Protein AF-A0A9D6RSP5-F1 (afdb_monomer)

Nearest PDB structures (foldseek):
  2fjt-assembly1_B  TM=1.942E-01  e=9.266E-02  Yersinia pestis KIM10+
  3n10-assembly1_A  TM=2.002E-01  e=1.486E-01  Yersinia pestis
  7ns9-assembly1_A  TM=2.253E-01  e=2.847E-01  Sulfolobus acidocaldarius DSM 639
  2aca-assembly1_B  TM=2.309E-01  e=7.772E-01  Vibrio parahaemolyticus
  7ns8-assembly1_A-2  TM=2.015E-01  e=1.579E+00  Sulfolobus acidocaldarius DSM 639

Structure (mmCIF, N/CA/C/O backbone):
data_AF-A0A9D6RSP5-F1
#
_entry.id   AF-A0A9D6RSP5-F1
#
loop_
_atom_site.group_PDB
_atom_site.id
_atom_site.type_symbol
_atom_site.label_atom_id
_atom_site.label_alt_id
_atom_site.label_comp_id
_atom_site.label_asym_id
_atom_site.label_entity_id
_atom_site.label_seq_id
_atom_site.pdbx_PDB_ins_code
_atom_site.Cartn_x
_atom_site.Cartn_y
_atom_site.Cartn_z
_atom_site.occupancy
_atom_site.B_iso_or_equiv
_atom_site.auth_seq_id
_atom_site.auth_comp_id
_atom_site.auth_asym_id
_atom_site.auth_atom_id
_atom_site.pdbx_PDB_model_num
ATOM 1 N N . MET A 1 1 ? 14.700 -8.600 2.604 1.00 77.12 1 MET A N 1
ATOM 2 C CA . MET A 1 1 ? 13.447 -8.928 3.312 1.00 77.12 1 MET A CA 1
ATOM 3 C C . MET A 1 1 ? 12.820 -10.175 2.712 1.00 77.12 1 MET A C 1
ATOM 5 O O . MET A 1 1 ? 12.351 -10.116 1.592 1.00 77.12 1 MET A O 1
ATOM 9 N N . ALA A 1 2 ? 12.707 -11.267 3.467 1.00 84.62 2 ALA A N 1
ATOM 10 C CA . ALA A 1 2 ? 11.996 -12.447 2.970 1.00 84.62 2 ALA A CA 1
ATOM 11 C C . ALA A 1 2 ? 10.488 -12.175 2.805 1.00 84.62 2 ALA A C 1
ATOM 13 O O . ALA A 1 2 ? 9.872 -11.590 3.702 1.00 84.62 2 ALA A O 1
ATOM 14 N N . TRP A 1 3 ? 9.875 -12.667 1.723 1.00 91.00 3 TRP A N 1
ATOM 15 C CA . TRP A 1 3 ? 8.434 -12.518 1.459 1.00 91.00 3 TRP A CA 1
ATOM 16 C C . TRP A 1 3 ? 7.545 -13.032 2.602 1.00 91.00 3 TRP A C 1
ATOM 18 O O . TRP A 1 3 ? 6.472 -12.488 2.846 1.00 91.00 3 TRP A O 1
ATOM 28 N N . ASP A 1 4 ? 8.011 -14.037 3.349 1.00 90.12 4 ASP A N 1
ATOM 29 C CA . ASP A 1 4 ? 7.308 -14.605 4.510 1.00 90.12 4 ASP A CA 1
ATOM 30 C C . ASP A 1 4 ? 7.185 -13.645 5.701 1.00 90.12 4 ASP A C 1
ATOM 32 O O . ASP A 1 4 ? 6.352 -13.859 6.579 1.00 90.12 4 ASP A O 1
ATOM 36 N N . SER A 1 5 ? 7.991 -12.582 5.743 1.00 90.19 5 SER A N 1
ATOM 37 C CA . SER A 1 5 ? 7.908 -11.558 6.792 1.00 90.19 5 SER A CA 1
ATOM 38 C C . SER A 1 5 ? 6.833 -10.495 6.538 1.00 90.19 5 SER A C 1
ATOM 40 O O . SER A 1 5 ? 6.604 -9.647 7.398 1.00 90.19 5 SER A O 1
ATOM 42 N N . ILE A 1 6 ? 6.168 -10.529 5.378 1.00 94.62 6 ILE A N 1
ATOM 43 C CA . ILE A 1 6 ? 5.123 -9.570 5.014 1.00 94.62 6 ILE A CA 1
ATOM 44 C C . ILE A 1 6 ? 3.790 -10.031 5.603 1.00 94.62 6 ILE A C 1
ATOM 46 O O . ILE A 1 6 ? 3.288 -11.111 5.286 1.00 94.62 6 ILE A O 1
ATOM 50 N N . TYR A 1 7 ? 3.179 -9.184 6.427 1.00 95.56 7 TYR A N 1
ATOM 51 C CA . TYR A 1 7 ? 1.847 -9.431 6.963 1.00 95.56 7 TYR A CA 1
ATOM 52 C C . TYR A 1 7 ? 0.773 -9.227 5.881 1.00 95.56 7 TYR A C 1
ATOM 54 O O . TYR A 1 7 ? 0.591 -8.125 5.368 1.00 95.56 7 TYR A O 1
ATOM 62 N N . VAL A 1 8 ? 0.022 -10.273 5.542 1.00 96.25 8 VAL A N 1
ATOM 63 C CA . VAL A 1 8 ? -1.073 -10.185 4.563 1.00 96.25 8 VAL A CA 1
ATOM 64 C C . VAL A 1 8 ? -2.380 -9.852 5.283 1.00 96.25 8 VAL A C 1
ATOM 66 O O . VAL A 1 8 ? -2.868 -10.629 6.108 1.00 96.25 8 VAL A O 1
ATOM 69 N N . VAL A 1 9 ? -2.946 -8.682 4.977 1.00 95.69 9 VAL A N 1
ATOM 70 C CA . VAL A 1 9 ? -4.116 -8.138 5.685 1.00 95.69 9 VAL A CA 1
ATOM 71 C C . VAL A 1 9 ? -5.385 -8.940 5.401 1.00 95.69 9 VAL A C 1
ATOM 73 O O . VAL A 1 9 ? -6.171 -9.186 6.318 1.00 95.69 9 VAL A O 1
ATOM 76 N N . ASN A 1 10 ? -5.570 -9.374 4.155 1.00 92.62 10 ASN A N 1
ATOM 77 C CA . ASN A 1 10 ? -6.738 -10.126 3.711 1.00 92.62 10 ASN A CA 1
ATOM 78 C C . ASN A 1 10 ? -6.353 -11.172 2.652 1.00 92.62 10 ASN A C 1
ATOM 80 O O . ASN A 1 10 ? -5.410 -10.957 1.894 1.00 92.62 10 ASN A O 1
ATOM 84 N N . ASP A 1 11 ? -7.093 -12.280 2.584 1.00 91.25 11 ASP A N 1
ATOM 85 C CA . ASP A 1 11 ? -6.713 -13.435 1.746 1.00 91.25 11 ASP A CA 1
ATOM 86 C C . ASP A 1 11 ? -7.269 -13.376 0.318 1.00 91.25 11 ASP A C 1
ATOM 88 O O . ASP A 1 11 ? -6.945 -14.212 -0.526 1.00 91.25 11 ASP A O 1
ATOM 92 N N . ARG A 1 12 ? -8.136 -12.404 0.033 1.00 94.38 12 ARG A N 1
ATOM 93 C CA . ARG A 1 12 ? -8.693 -12.199 -1.305 1.00 94.38 12 ARG A CA 1
ATOM 94 C C . ARG A 1 12 ? -7.656 -11.488 -2.160 1.00 94.38 12 ARG A C 1
ATOM 96 O O . ARG A 1 12 ? -7.468 -10.291 -1.996 1.00 94.38 12 ARG A O 1
ATOM 103 N N . LEU A 1 13 ? -6.995 -12.219 -3.051 1.00 96.00 13 LEU A N 1
ATOM 104 C CA . LEU A 1 13 ? -5.905 -11.709 -3.882 1.00 96.00 13 LEU A CA 1
ATOM 105 C C . LEU A 1 13 ? -6.246 -11.863 -5.369 1.00 96.00 13 LEU A C 1
ATOM 107 O O . LEU A 1 13 ? -6.726 -12.915 -5.792 1.00 96.00 13 LEU A O 1
ATOM 111 N N . ALA A 1 14 ? -5.968 -10.828 -6.164 1.00 96.31 14 ALA A N 1
ATOM 112 C CA . ALA A 1 14 ? -6.008 -10.890 -7.625 1.00 96.31 14 ALA A CA 1
ATOM 113 C C . ALA A 1 14 ? -4.581 -11.093 -8.146 1.00 96.31 14 ALA A C 1
ATOM 115 O O . ALA A 1 14 ? -3.839 -10.131 -8.339 1.00 96.31 14 ALA A O 1
ATOM 116 N N . THR A 1 15 ? -4.175 -12.352 -8.289 1.00 97.12 15 THR A N 1
ATOM 117 C CA . THR A 1 15 ? -2.795 -12.739 -8.611 1.00 97.12 15 THR A CA 1
ATOM 118 C C . THR A 1 15 ? -2.584 -12.934 -10.108 1.00 97.12 15 THR A C 1
ATOM 120 O O . THR A 1 15 ? -3.541 -13.052 -10.873 1.00 97.12 15 THR A O 1
ATOM 123 N N . ALA A 1 16 ? -1.317 -12.969 -10.521 1.00 97.38 16 ALA A N 1
ATOM 124 C CA . ALA A 1 16 ? -0.921 -13.274 -11.890 1.00 97.38 16 ALA A CA 1
ATOM 125 C C . ALA A 1 16 ? -0.199 -14.625 -11.985 1.00 97.38 16 ALA A C 1
ATOM 127 O O . ALA A 1 16 ? 0.497 -15.071 -11.066 1.00 97.38 16 ALA A O 1
ATOM 128 N N . SER A 1 17 ? -0.359 -15.269 -13.132 1.00 96.62 17 SER A N 1
ATOM 129 C CA . SER A 1 17 ? 0.355 -16.480 -13.524 1.00 96.62 17 SER A CA 1
ATOM 130 C C . SER A 1 17 ? 1.755 -16.172 -14.064 1.00 96.62 17 SER A C 1
ATOM 132 O O . SER A 1 17 ? 2.059 -15.063 -14.510 1.00 96.62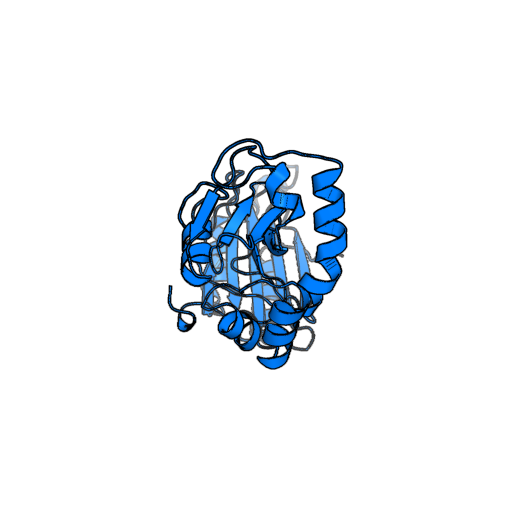 17 SER A O 1
ATOM 134 N N . THR A 1 18 ? 2.620 -17.186 -14.073 1.00 95.25 18 THR A N 1
ATOM 135 C CA . THR A 1 18 ? 3.943 -17.112 -14.710 1.00 95.25 18 THR A CA 1
ATOM 136 C C . THR A 1 18 ? 3.852 -16.833 -16.211 1.00 95.25 18 THR A C 1
ATOM 138 O O . THR A 1 18 ? 4.717 -16.168 -16.780 1.00 95.25 18 THR A O 1
ATOM 141 N N . GLU A 1 19 ? 2.790 -17.311 -16.854 1.00 96.94 19 GLU A N 1
ATOM 142 C CA . GLU A 1 19 ? 2.503 -17.125 -18.271 1.00 96.94 19 GLU A CA 1
ATOM 143 C C . GLU A 1 19 ? 2.185 -15.661 -18.586 1.00 96.94 19 GLU A C 1
ATOM 145 O O . GLU A 1 19 ? 2.709 -15.132 -19.563 1.00 96.94 19 GLU A O 1
ATOM 150 N N . GLU A 1 20 ? 1.404 -14.984 -17.740 1.00 98.00 20 GLU A N 1
ATOM 151 C CA . GLU A 1 20 ? 1.118 -13.550 -17.886 1.00 98.00 20 GLU A CA 1
ATOM 152 C C . GLU A 1 20 ? 2.378 -12.694 -17.713 1.00 98.00 20 GLU A C 1
ATOM 154 O O . GLU A 1 20 ? 2.583 -11.728 -18.450 1.00 98.00 20 GLU A O 1
ATOM 159 N N . VAL A 1 21 ? 3.255 -13.057 -16.770 1.00 97.81 21 VAL A N 1
ATOM 160 C CA . VAL A 1 21 ? 4.551 -12.381 -16.594 1.00 97.81 21 VAL A CA 1
ATOM 161 C C . VAL A 1 21 ? 5.429 -12.572 -17.832 1.00 97.81 21 VAL A C 1
ATOM 163 O O . VAL A 1 21 ? 6.044 -11.616 -18.305 1.00 97.81 21 VAL A O 1
ATOM 166 N N . LYS A 1 22 ? 5.460 -13.782 -18.397 1.00 97.31 22 LYS A N 1
ATOM 167 C CA . LYS A 1 22 ? 6.200 -14.056 -19.631 1.00 97.31 22 LYS A CA 1
ATOM 168 C C . LYS A 1 22 ? 5.627 -13.285 -20.824 1.00 97.31 22 LYS A C 1
ATOM 170 O O . LYS A 1 22 ? 6.393 -12.716 -21.595 1.00 97.31 22 LYS A O 1
ATOM 175 N N . GLU A 1 23 ? 4.302 -13.223 -20.960 1.00 97.81 23 GLU A N 1
ATOM 176 C CA . GLU A 1 23 ? 3.650 -12.437 -22.013 1.00 97.81 23 GLU A CA 1
ATOM 177 C C . GLU A 1 23 ? 4.044 -10.956 -21.923 1.00 97.81 23 GLU A C 1
ATOM 179 O O . GLU A 1 23 ? 4.344 -10.334 -22.943 1.00 97.81 23 GLU A O 1
ATOM 184 N N . LEU A 1 24 ? 4.087 -10.393 -20.711 1.00 97.50 24 LEU A N 1
ATOM 185 C CA . LEU A 1 24 ? 4.560 -9.030 -20.478 1.00 97.50 24 LEU A CA 1
ATOM 186 C C . LEU A 1 24 ? 5.997 -8.826 -20.983 1.00 97.50 24 LEU A C 1
ATOM 188 O O . LEU A 1 24 ? 6.245 -7.871 -21.726 1.00 97.50 24 LEU A O 1
ATOM 192 N N . GLU A 1 25 ? 6.928 -9.703 -20.590 1.00 96.50 25 GLU A N 1
ATOM 193 C CA . GLU A 1 25 ? 8.330 -9.634 -21.029 1.00 96.50 25 GLU A CA 1
ATOM 194 C C . GLU A 1 25 ? 8.442 -9.705 -22.561 1.00 96.50 25 GLU A C 1
ATOM 196 O O . GLU A 1 25 ? 9.129 -8.883 -23.176 1.00 96.50 25 GLU A O 1
ATOM 201 N N . ASP A 1 26 ? 7.715 -10.641 -23.180 1.00 96.62 26 ASP A N 1
ATOM 202 C CA . ASP A 1 26 ? 7.720 -10.866 -24.626 1.00 96.62 26 ASP A CA 1
ATOM 203 C C . ASP A 1 26 ? 7.144 -9.662 -25.393 1.00 96.62 26 ASP A C 1
ATOM 205 O O . ASP A 1 26 ? 7.713 -9.239 -26.403 1.00 96.62 26 ASP A O 1
ATOM 209 N N . ARG A 1 27 ? 6.040 -9.073 -24.913 1.00 96.75 27 ARG A N 1
ATOM 210 C CA . ARG A 1 27 ? 5.347 -7.957 -25.584 1.00 96.75 27 ARG A CA 1
ATOM 211 C C . ARG A 1 27 ? 6.067 -6.622 -25.458 1.00 96.75 27 ARG A C 1
ATOM 213 O O . ARG A 1 27 ? 5.977 -5.808 -26.377 1.00 96.75 27 ARG A O 1
ATOM 220 N N . LEU A 1 28 ? 6.720 -6.368 -24.326 1.00 94.75 28 LEU A N 1
ATOM 221 C CA . LEU A 1 28 ? 7.416 -5.101 -24.078 1.00 94.75 28 LEU A CA 1
ATOM 222 C C . LEU A 1 28 ? 8.927 -5.187 -24.316 1.00 94.75 28 LEU A C 1
ATOM 224 O O . LEU A 1 28 ? 9.609 -4.171 -24.195 1.00 94.75 28 LEU A O 1
ATOM 228 N N . HIS A 1 29 ? 9.442 -6.367 -24.679 1.00 92.88 29 HIS A N 1
ATOM 229 C CA . HIS A 1 29 ? 10.870 -6.625 -24.873 1.00 92.88 29 HIS A CA 1
ATOM 230 C C . HIS A 1 29 ? 11.710 -6.153 -23.675 1.00 92.88 29 HIS A C 1
ATOM 232 O O . HIS A 1 29 ? 12.745 -5.500 -23.825 1.00 92.88 29 HIS A O 1
ATOM 238 N N . VAL A 1 30 ? 11.236 -6.478 -22.472 1.00 93.25 30 VAL A N 1
ATOM 239 C CA . VAL A 1 30 ? 11.859 -6.111 -21.196 1.00 93.25 30 VAL A CA 1
ATOM 240 C C . VAL A 1 30 ? 12.056 -7.358 -20.344 1.00 93.25 30 VAL A C 1
ATOM 242 O O . VAL A 1 30 ? 11.374 -8.361 -20.529 1.00 93.25 30 VAL A O 1
ATOM 245 N N . ARG A 1 31 ? 12.998 -7.296 -19.403 1.00 95.06 31 ARG A N 1
ATOM 246 C CA . ARG A 1 31 ? 13.139 -8.301 -18.348 1.00 95.06 31 ARG A CA 1
ATOM 247 C C . ARG A 1 31 ? 12.602 -7.726 -17.051 1.00 95.06 31 ARG A C 1
ATOM 249 O O . ARG A 1 31 ? 13.066 -6.662 -16.634 1.00 95.06 31 ARG A O 1
ATOM 256 N N . VAL A 1 32 ? 11.643 -8.410 -16.438 1.00 96.19 32 VAL A N 1
ATOM 257 C CA . VAL A 1 32 ? 11.162 -8.031 -15.104 1.00 96.19 32 VAL A CA 1
ATOM 258 C C . VAL A 1 32 ? 12.233 -8.355 -14.053 1.00 96.19 32 VAL A C 1
ATOM 260 O O . VAL A 1 32 ? 13.042 -9.265 -14.266 1.00 96.19 32 VAL A O 1
ATOM 263 N N . PRO A 1 33 ? 12.277 -7.621 -12.928 1.00 97.31 33 PRO A N 1
ATOM 264 C CA . PRO A 1 33 ? 13.235 -7.884 -11.864 1.00 97.31 33 PRO A CA 1
ATOM 265 C C . PRO A 1 33 ? 13.014 -9.273 -11.264 1.00 97.31 33 PRO A C 1
ATOM 267 O O . PRO A 1 33 ? 11.882 -9.772 -11.199 1.00 97.31 33 PRO A O 1
ATOM 270 N N . ALA A 1 34 ? 14.090 -9.891 -10.772 1.00 96.88 34 ALA A N 1
ATOM 271 C CA . ALA A 1 34 ? 13.960 -11.108 -9.979 1.00 96.88 34 ALA A CA 1
ATOM 272 C C . ALA A 1 34 ? 13.013 -10.857 -8.787 1.00 96.88 34 ALA A C 1
ATOM 274 O O . ALA A 1 34 ? 12.924 -9.748 -8.260 1.00 96.88 34 ALA A O 1
ATOM 275 N N . GLY A 1 35 ? 12.233 -11.873 -8.415 1.00 96.25 35 GLY A N 1
ATOM 276 C CA . GLY A 1 35 ? 11.193 -11.749 -7.389 1.00 96.25 35 GLY A CA 1
ATOM 277 C C . GLY A 1 35 ? 9.862 -11.149 -7.867 1.00 96.25 35 GLY A C 1
ATOM 278 O O . GLY A 1 35 ? 8.854 -11.375 -7.205 1.00 96.25 35 GLY A O 1
ATOM 279 N N . TYR A 1 36 ? 9.781 -10.483 -9.031 1.00 97.88 36 TYR A N 1
ATOM 280 C CA . TYR A 1 36 ? 8.501 -9.946 -9.530 1.00 97.88 36 TYR A CA 1
ATOM 281 C C . TYR A 1 36 ? 7.453 -11.029 -9.780 1.00 97.88 36 TYR A C 1
ATOM 283 O O . TYR A 1 36 ? 6.315 -10.896 -9.340 1.00 97.88 36 TYR A O 1
ATOM 291 N N . SER A 1 37 ? 7.831 -12.123 -10.448 1.00 97.12 37 SER A N 1
ATOM 292 C CA . SER A 1 37 ? 6.889 -13.215 -10.712 1.00 97.12 37 SER A CA 1
ATOM 293 C C . SER A 1 37 ? 6.386 -13.863 -9.422 1.00 97.12 37 SER A C 1
ATOM 295 O O . SER A 1 37 ? 5.222 -14.246 -9.352 1.00 97.12 37 SER A O 1
ATOM 297 N N . GLU A 1 38 ? 7.246 -13.982 -8.408 1.00 96.75 38 GLU A N 1
ATOM 298 C CA . GLU A 1 38 ? 6.855 -14.504 -7.099 1.00 96.75 38 GLU A CA 1
ATOM 299 C C . GLU A 1 38 ? 5.908 -13.533 -6.393 1.00 96.75 38 GLU A C 1
ATOM 301 O O . GLU A 1 38 ? 4.859 -13.953 -5.913 1.00 96.75 38 GLU A O 1
ATOM 306 N N . PHE A 1 39 ? 6.212 -12.232 -6.407 1.00 97.50 39 PHE A N 1
ATOM 307 C CA . PHE A 1 39 ? 5.343 -11.198 -5.849 1.00 97.50 39 PHE A CA 1
ATOM 308 C C . PHE A 1 39 ? 3.957 -11.199 -6.511 1.00 97.50 39 PHE A C 1
ATOM 310 O O . PHE A 1 39 ? 2.937 -11.235 -5.822 1.00 97.50 39 PHE A O 1
ATOM 317 N N . ALA A 1 40 ? 3.911 -11.197 -7.845 1.00 97.69 40 ALA A N 1
ATOM 318 C CA . ALA A 1 40 ? 2.668 -11.155 -8.610 1.00 97.69 40 ALA A CA 1
ATOM 319 C C . ALA A 1 40 ? 1.809 -12.412 -8.393 1.00 97.69 40 ALA A C 1
ATOM 321 O O . ALA A 1 40 ? 0.582 -12.326 -8.342 1.00 97.69 40 ALA A O 1
ATOM 322 N N . HIS A 1 41 ? 2.448 -13.569 -8.209 1.00 96.44 41 HIS A N 1
ATOM 323 C CA . HIS A 1 41 ? 1.762 -14.818 -7.897 1.00 96.44 41 HIS A CA 1
ATOM 324 C C . HIS A 1 41 ? 1.284 -14.892 -6.441 1.00 96.44 41 HIS A C 1
ATOM 326 O O . HIS A 1 41 ? 0.202 -15.407 -6.171 1.00 96.44 41 HIS A O 1
ATOM 332 N N . ARG A 1 42 ? 2.092 -14.396 -5.498 1.00 95.88 42 ARG A N 1
ATOM 333 C CA . ARG A 1 42 ? 1.863 -14.548 -4.056 1.00 95.88 42 ARG A CA 1
ATOM 334 C C . ARG A 1 42 ? 0.940 -13.488 -3.469 1.00 95.88 42 ARG A C 1
ATOM 336 O O . ARG A 1 42 ? 0.147 -13.816 -2.595 1.00 95.88 42 ARG A O 1
ATOM 343 N N . PHE A 1 43 ? 1.077 -12.237 -3.900 1.00 97.06 43 PHE A N 1
ATOM 344 C CA . PHE A 1 43 ? 0.352 -11.092 -3.342 1.00 97.06 43 PHE A CA 1
ATOM 345 C C . PHE A 1 43 ? -0.659 -10.524 -4.337 1.00 97.06 43 PHE A C 1
ATOM 347 O O . PHE A 1 43 ? -1.784 -10.210 -3.959 1.00 97.06 43 PHE A O 1
ATOM 354 N N . GLY A 1 44 ? -0.295 -10.457 -5.617 1.00 96.81 44 GLY A N 1
ATOM 355 C CA . GLY A 1 44 ? -1.184 -9.936 -6.649 1.00 96.81 44 GLY A CA 1
ATOM 356 C C . GLY A 1 44 ? -1.363 -8.417 -6.596 1.00 96.81 44 GLY A C 1
ATOM 357 O O . GLY A 1 44 ? -0.493 -7.683 -6.122 1.00 96.81 44 GLY A O 1
ATOM 358 N N . GLU A 1 45 ? -2.488 -7.936 -7.121 1.00 96.69 45 GLU A N 1
ATOM 359 C CA . GLU A 1 45 ? -2.849 -6.518 -7.109 1.00 96.69 45 GLU A CA 1
ATOM 360 C C . GLU A 1 45 ? -3.190 -6.034 -5.693 1.00 96.69 45 GLU A C 1
ATOM 362 O O . GLU A 1 45 ? -3.954 -6.670 -4.963 1.00 96.69 45 GLU A O 1
ATOM 367 N N . GLY A 1 46 ? -2.619 -4.893 -5.302 1.00 96.88 46 GLY A N 1
ATOM 368 C CA . GLY A 1 46 ? -2.839 -4.298 -3.991 1.00 96.88 46 GLY A CA 1
ATOM 369 C C . GLY A 1 46 ? -1.843 -3.197 -3.652 1.00 96.88 46 GLY A C 1
ATOM 370 O O . GLY A 1 46 ? -1.127 -2.683 -4.514 1.00 96.88 46 GLY A O 1
ATOM 371 N N . VAL A 1 47 ? -1.818 -2.837 -2.372 1.00 96.56 47 VAL A N 1
ATOM 372 C CA . VAL A 1 47 ? -0.921 -1.839 -1.797 1.00 96.56 47 VAL A CA 1
ATOM 373 C C . VAL A 1 47 ? 0.036 -2.525 -0.826 1.00 96.56 47 VAL A C 1
ATOM 375 O O . VAL A 1 47 ? -0.376 -3.187 0.129 1.00 96.56 47 VAL A O 1
ATOM 378 N N . PHE A 1 48 ? 1.327 -2.338 -1.064 1.00 96.81 48 PHE A N 1
ATOM 379 C CA . PHE A 1 48 ? 2.408 -2.738 -0.184 1.00 96.81 48 PHE A CA 1
ATOM 380 C C . PHE A 1 48 ? 2.739 -1.601 0.788 1.00 96.81 48 PHE A C 1
ATOM 382 O O . PHE A 1 48 ? 3.004 -0.467 0.382 1.00 96.81 48 PHE A O 1
ATOM 389 N N . CYS A 1 49 ? 2.712 -1.922 2.081 1.00 93.88 49 CYS A N 1
ATOM 390 C CA . CYS A 1 49 ? 3.015 -1.026 3.197 1.00 93.88 49 CYS A CA 1
ATOM 391 C C . CYS A 1 49 ? 2.243 0.304 3.182 1.00 93.88 49 CYS A C 1
ATOM 393 O O . CYS A 1 49 ? 2.778 1.329 3.587 1.00 93.88 49 CYS A O 1
ATOM 395 N N . GLY A 1 50 ? 1.014 0.309 2.654 1.00 92.06 50 GLY A N 1
ATOM 396 C CA . GLY A 1 50 ? 0.192 1.522 2.563 1.00 92.06 50 GLY A CA 1
ATOM 397 C C . GLY A 1 50 ? 0.747 2.605 1.633 1.00 92.06 50 GLY A C 1
ATOM 398 O O . GLY A 1 50 ? 0.193 3.697 1.601 1.00 92.06 50 GLY A O 1
ATOM 399 N N . PHE A 1 51 ? 1.814 2.318 0.882 1.00 94.06 51 PHE A N 1
ATOM 400 C CA . PHE A 1 51 ? 2.562 3.321 0.129 1.00 94.06 51 PHE A CA 1
ATOM 401 C C . PHE A 1 51 ? 2.726 2.957 -1.345 1.00 94.06 51 PHE A C 1
ATOM 403 O O . PHE A 1 51 ? 2.504 3.808 -2.199 1.00 94.06 51 PHE A O 1
ATOM 410 N N . LEU A 1 52 ? 3.070 1.706 -1.665 1.00 96.81 52 LEU A N 1
ATOM 411 C CA . LEU A 1 52 ? 3.426 1.291 -3.025 1.00 96.81 52 LEU A CA 1
ATOM 412 C C . LEU A 1 52 ? 2.370 0.405 -3.669 1.00 96.81 52 LEU A C 1
ATOM 414 O O . LEU A 1 52 ? 1.812 -0.478 -3.026 1.00 96.81 52 LEU A O 1
ATOM 418 N N . ARG A 1 53 ? 2.183 0.554 -4.976 1.00 97.94 53 ARG A N 1
ATOM 419 C CA . ARG A 1 53 ? 1.444 -0.375 -5.830 1.00 97.94 53 ARG A CA 1
ATOM 420 C C . ARG A 1 53 ? 2.392 -0.940 -6.871 1.00 97.94 53 ARG A C 1
ATOM 422 O O . ARG A 1 53 ? 2.848 -0.225 -7.758 1.00 97.94 53 ARG A O 1
ATOM 429 N N . ILE A 1 54 ? 2.655 -2.238 -6.790 1.00 98.06 54 ILE A N 1
ATOM 430 C CA . ILE A 1 54 ? 3.346 -2.965 -7.856 1.00 98.06 54 ILE A CA 1
ATOM 431 C C . ILE A 1 54 ? 2.286 -3.453 -8.835 1.00 98.06 54 ILE A C 1
ATOM 433 O O . ILE A 1 54 ? 1.337 -4.137 -8.450 1.00 98.06 54 ILE A O 1
ATOM 437 N N . TYR A 1 55 ? 2.404 -3.057 -10.097 1.00 98.38 55 TYR A N 1
ATOM 438 C CA . TYR A 1 55 ? 1.383 -3.347 -11.092 1.00 98.38 55 TYR A CA 1
ATOM 439 C C . TYR A 1 55 ? 1.461 -4.807 -11.537 1.00 98.38 55 TYR A C 1
ATOM 441 O O . TYR A 1 55 ? 2.541 -5.349 -11.781 1.00 98.38 55 TYR A O 1
ATOM 449 N N . MET A 1 56 ? 0.296 -5.438 -11.691 1.00 98.12 56 MET A N 1
ATOM 450 C CA . MET A 1 56 ? 0.186 -6.752 -12.326 1.00 98.12 56 MET A CA 1
ATOM 451 C C . MET A 1 56 ? 0.489 -6.662 -13.829 1.00 98.12 56 MET A C 1
ATOM 453 O O . MET A 1 56 ? 0.303 -5.589 -14.415 1.00 98.12 56 MET A O 1
ATOM 457 N N . PRO A 1 57 ? 0.893 -7.769 -14.488 1.00 98.50 57 PRO A N 1
ATOM 458 C CA . PRO A 1 57 ? 1.333 -7.747 -15.884 1.00 98.50 57 PRO A CA 1
ATOM 459 C C . PRO A 1 57 ? 0.346 -7.070 -16.836 1.00 98.50 57 PRO A C 1
ATOM 461 O O . PRO A 1 57 ? 0.729 -6.227 -17.647 1.00 98.50 57 PRO A O 1
ATOM 464 N N . ARG A 1 58 ? -0.948 -7.363 -16.672 1.00 97.44 58 ARG A N 1
ATOM 465 C CA . ARG A 1 58 ? -2.020 -6.736 -17.447 1.00 97.44 58 ARG A CA 1
ATOM 466 C C . ARG A 1 58 ? -2.047 -5.214 -17.291 1.00 97.44 58 ARG A C 1
ATOM 468 O O . ARG A 1 58 ? -2.106 -4.506 -18.290 1.00 97.44 58 ARG A O 1
ATOM 475 N N . LYS A 1 59 ? -1.952 -4.705 -16.059 1.00 97.69 59 LYS A N 1
ATOM 476 C CA . LYS A 1 59 ? -1.949 -3.260 -15.800 1.00 97.69 59 LYS A CA 1
ATOM 477 C C . LYS A 1 59 ? -0.708 -2.592 -16.391 1.00 97.69 59 LYS A C 1
ATOM 479 O O . LYS A 1 59 ? -0.828 -1.519 -16.966 1.00 97.69 59 LYS A O 1
ATOM 484 N N . ILE A 1 60 ? 0.461 -3.232 -16.322 1.00 98.19 60 ILE A N 1
ATOM 485 C CA . ILE A 1 60 ? 1.672 -2.707 -16.971 1.00 98.19 60 ILE A CA 1
ATOM 486 C C . ILE A 1 60 ? 1.446 -2.549 -18.480 1.00 98.19 60 ILE A C 1
ATOM 488 O O . ILE A 1 60 ? 1.737 -1.489 -19.033 1.00 98.19 60 ILE A O 1
ATOM 492 N N . LEU A 1 61 ? 0.891 -3.569 -19.140 1.00 97.75 61 LEU A N 1
ATOM 493 C CA . LEU A 1 61 ? 0.590 -3.530 -20.574 1.00 97.75 61 LEU A CA 1
ATOM 494 C C . LEU A 1 61 ? -0.410 -2.420 -20.931 1.00 97.75 61 LEU A C 1
ATOM 496 O O . LEU A 1 61 ? -0.203 -1.720 -21.925 1.00 97.75 61 LEU A O 1
ATOM 500 N N . ASP A 1 62 ? -1.452 -2.247 -20.116 1.00 97.31 62 ASP A N 1
ATOM 501 C CA . ASP A 1 62 ? -2.498 -1.241 -20.325 1.00 97.31 62 ASP A CA 1
ATOM 502 C C . ASP A 1 62 ? -1.967 0.196 -20.118 1.00 97.31 62 ASP A C 1
ATOM 504 O O . ASP A 1 62 ? -2.262 1.097 -20.908 1.00 97.31 62 ASP A O 1
ATOM 508 N N . GLU A 1 63 ? -1.127 0.418 -19.102 1.00 95.38 63 GLU A N 1
ATOM 509 C CA . GLU A 1 63 ? -0.605 1.745 -18.732 1.00 95.38 63 GLU A CA 1
ATOM 510 C C . GLU A 1 63 ? 0.606 2.175 -19.579 1.00 95.38 63 GLU A C 1
ATOM 512 O O . GLU A 1 63 ? 0.847 3.373 -19.767 1.00 95.38 63 GLU A O 1
ATOM 517 N N . HIS A 1 64 ? 1.370 1.225 -20.134 1.00 94.44 64 HIS A N 1
ATOM 518 C CA . HIS A 1 64 ? 2.659 1.490 -20.786 1.00 94.44 64 HIS A CA 1
ATOM 519 C C . HIS A 1 64 ? 2.580 2.554 -21.895 1.00 94.44 64 HIS A C 1
ATOM 521 O O . HIS A 1 64 ? 3.421 3.456 -21.975 1.00 94.44 64 HIS A O 1
ATOM 527 N N . GLY A 1 65 ? 1.551 2.486 -22.745 1.00 93.31 65 GLY A N 1
ATOM 528 C CA . GLY A 1 65 ? 1.360 3.454 -23.828 1.00 93.31 65 GLY A CA 1
ATOM 529 C C . GLY A 1 65 ? 1.037 4.867 -23.326 1.00 93.31 65 GLY A C 1
ATOM 530 O O . GLY A 1 65 ? 1.485 5.850 -23.920 1.00 93.31 65 GLY A O 1
ATOM 531 N N . GLY A 1 66 ? 0.276 4.976 -22.233 1.00 93.62 66 GLY A N 1
ATOM 532 C CA . GLY A 1 66 ? -0.039 6.246 -21.577 1.00 93.62 66 GLY A CA 1
ATOM 533 C C . GLY A 1 66 ? 1.182 6.854 -20.896 1.00 93.62 66 GLY A C 1
ATOM 534 O O . GLY A 1 66 ? 1.502 8.016 -21.144 1.00 93.62 66 GLY A O 1
ATOM 535 N N . PHE A 1 67 ? 1.910 6.037 -20.133 1.00 94.50 67 PHE A N 1
ATOM 536 C CA . PHE A 1 67 ? 3.156 6.408 -19.464 1.00 94.50 67 PHE A CA 1
ATOM 537 C C . PHE A 1 67 ? 4.177 7.011 -20.442 1.00 94.50 67 PHE A C 1
ATOM 539 O O . PHE A 1 67 ? 4.646 8.130 -20.241 1.00 94.50 67 PHE A O 1
ATOM 546 N N . ARG A 1 68 ? 4.461 6.323 -21.557 1.00 91.50 68 ARG A N 1
ATOM 547 C CA . ARG A 1 68 ? 5.442 6.799 -22.551 1.00 91.50 68 ARG A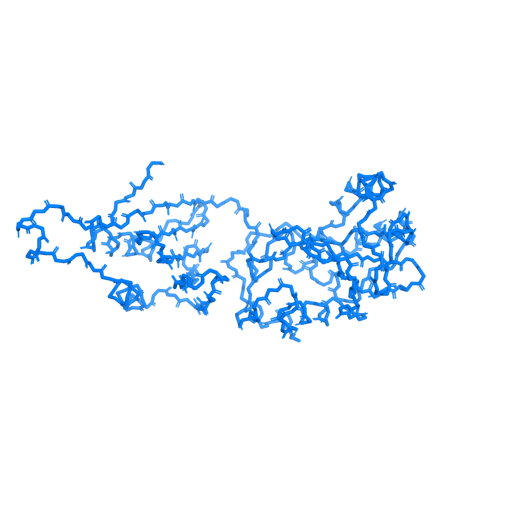 CA 1
ATOM 548 C C . ARG A 1 68 ? 5.038 8.103 -23.228 1.00 91.50 68 ARG A C 1
ATOM 550 O O . ARG A 1 68 ? 5.907 8.870 -23.633 1.00 91.50 68 ARG A O 1
ATOM 557 N N . ARG A 1 69 ? 3.736 8.323 -23.425 1.00 91.94 69 ARG A N 1
ATOM 558 C CA . ARG A 1 69 ? 3.230 9.566 -24.016 1.00 91.94 69 ARG A CA 1
ATOM 559 C C . ARG A 1 69 ? 3.375 10.721 -23.031 1.00 91.94 69 ARG A C 1
ATOM 561 O O . ARG A 1 69 ? 3.946 11.733 -23.414 1.00 91.94 69 ARG A O 1
ATOM 568 N N . LYS A 1 70 ? 2.945 10.526 -21.777 1.00 90.75 70 LYS A N 1
ATOM 569 C CA . LYS A 1 70 ? 3.035 11.535 -20.712 1.00 90.75 70 LYS A CA 1
ATOM 570 C C . LYS A 1 70 ? 4.448 12.110 -20.614 1.00 90.75 70 LYS A C 1
ATOM 572 O O . LYS A 1 70 ? 4.629 13.307 -20.772 1.00 90.75 70 LYS A O 1
ATOM 577 N N . TRP A 1 71 ? 5.450 11.251 -20.450 1.00 90.06 71 TRP A N 1
ATOM 578 C CA . TRP A 1 71 ? 6.821 11.709 -20.199 1.00 90.06 71 TRP A CA 1
ATOM 579 C C . TRP A 1 71 ? 7.587 12.157 -21.441 1.00 90.06 71 TRP A C 1
ATOM 581 O O . TRP A 1 71 ? 8.658 12.740 -21.328 1.00 90.06 71 TRP A O 1
ATOM 591 N N . ARG A 1 72 ? 7.027 11.936 -22.635 1.00 88.44 72 ARG A N 1
ATOM 592 C CA . ARG A 1 72 ? 7.503 12.605 -23.849 1.00 88.44 72 ARG A CA 1
ATOM 593 C C . ARG A 1 72 ? 7.007 14.049 -23.930 1.00 88.44 72 ARG A C 1
ATOM 595 O O . ARG A 1 72 ? 7.691 14.884 -24.511 1.00 88.44 72 ARG A O 1
ATOM 602 N N . GLU A 1 73 ? 5.800 14.310 -23.438 1.00 90.69 73 GLU A N 1
ATOM 603 C CA . GLU A 1 73 ? 5.137 15.615 -23.530 1.00 90.69 73 GLU A CA 1
ATOM 604 C C . GLU A 1 73 ? 5.513 16.544 -22.369 1.00 90.69 73 GLU A C 1
ATOM 606 O O . GLU A 1 73 ? 5.568 17.755 -22.568 1.00 90.69 73 GLU A O 1
ATOM 611 N N . ASP A 1 74 ? 5.806 15.981 -21.197 1.00 89.56 74 ASP A N 1
ATOM 612 C CA . ASP A 1 74 ? 6.090 16.719 -19.963 1.00 89.56 74 ASP A CA 1
ATOM 613 C C . ASP A 1 74 ? 7.354 16.170 -19.271 1.00 89.56 74 ASP A C 1
ATOM 615 O O . ASP A 1 74 ? 7.255 15.405 -18.313 1.00 89.56 74 ASP A O 1
ATOM 619 N N . PRO A 1 75 ? 8.557 16.440 -19.807 1.00 89.31 75 PRO A N 1
ATOM 620 C CA . PRO A 1 75 ? 9.803 15.943 -19.229 1.00 89.31 75 PRO A CA 1
ATOM 621 C C . PRO A 1 75 ? 10.069 16.593 -17.863 1.00 89.31 75 PRO A C 1
ATOM 623 O O . PRO A 1 75 ? 10.092 17.816 -17.758 1.00 89.31 75 PRO A O 1
ATOM 626 N N . PHE A 1 76 ? 10.308 15.773 -16.834 1.00 93.12 76 PHE A N 1
ATOM 627 C CA . PHE A 1 76 ? 10.521 16.240 -15.457 1.00 93.12 76 PHE A CA 1
ATOM 628 C C . PHE A 1 76 ? 11.907 15.872 -14.902 1.00 93.12 76 PHE A C 1
ATOM 630 O O . PHE A 1 76 ? 12.667 16.756 -14.527 1.00 93.12 76 PHE A O 1
ATOM 637 N N . TRP A 1 77 ? 12.279 14.586 -14.897 1.00 94.19 77 TRP A N 1
ATOM 638 C CA . TRP A 1 77 ? 13.566 14.137 -14.344 1.00 94.19 77 TRP A CA 1
ATOM 639 C C . TRP A 1 77 ? 14.746 14.437 -15.272 1.00 94.19 77 TRP A C 1
ATOM 641 O O . TRP A 1 77 ? 14.745 14.025 -16.431 1.00 94.19 77 TRP A O 1
ATOM 651 N N . ASN A 1 78 ? 15.774 15.109 -14.760 1.00 94.94 78 ASN A N 1
ATOM 652 C CA . ASN A 1 78 ? 16.976 15.505 -15.509 1.00 94.94 78 ASN A CA 1
ATOM 653 C C . ASN A 1 78 ? 18.290 15.121 -14.800 1.00 94.94 78 ASN A C 1
ATOM 655 O O . ASN A 1 78 ? 19.373 15.354 -15.341 1.00 94.94 78 ASN A O 1
ATOM 659 N N . GLU A 1 79 ? 18.197 14.496 -13.626 1.00 95.50 79 GLU A N 1
ATOM 660 C CA . GLU A 1 79 ? 19.326 14.059 -12.815 1.00 95.50 79 GLU A CA 1
ATOM 661 C C . GLU A 1 79 ? 19.201 12.575 -12.444 1.00 95.50 79 GLU A C 1
ATOM 663 O O . GLU A 1 79 ? 18.110 12.008 -12.379 1.00 95.50 79 GLU A O 1
ATOM 668 N N . GLY A 1 80 ? 20.338 11.940 -12.151 1.00 95.50 80 GLY A N 1
ATOM 669 C CA . GLY A 1 80 ? 20.391 10.542 -11.724 1.00 95.50 80 GLY A CA 1
ATOM 670 C C . GLY A 1 80 ? 20.610 9.539 -12.868 1.00 95.50 80 GLY A C 1
ATOM 671 O O . GLY A 1 80 ? 21.047 9.911 -13.959 1.00 95.50 80 GLY A O 1
ATOM 672 N N . PRO A 1 81 ? 20.393 8.236 -12.610 1.00 95.19 81 PRO A N 1
ATOM 673 C CA . PRO A 1 81 ? 20.676 7.160 -13.557 1.00 95.19 81 PRO A CA 1
ATOM 674 C C . PRO A 1 81 ? 19.673 7.048 -14.713 1.00 95.19 81 PRO A C 1
ATOM 676 O O . PRO A 1 81 ? 19.998 6.391 -15.702 1.00 95.19 81 PRO A O 1
ATOM 679 N N . LEU A 1 82 ? 18.480 7.641 -14.593 1.00 94.00 82 LEU A N 1
ATOM 680 C CA . LEU A 1 82 ? 17.515 7.802 -15.683 1.00 94.00 82 LEU A CA 1
ATOM 681 C C . LEU A 1 82 ? 17.058 9.258 -15.781 1.00 94.00 82 LEU A C 1
ATOM 683 O O . LEU A 1 82 ? 16.603 9.841 -14.797 1.00 94.00 82 LEU A O 1
ATOM 687 N N . ILE A 1 83 ? 17.110 9.807 -16.988 1.00 94.12 83 ILE A N 1
ATOM 688 C CA . ILE A 1 83 ? 16.577 11.138 -17.297 1.00 94.12 83 ILE A CA 1
ATOM 689 C C . ILE A 1 83 ? 15.356 11.028 -18.217 1.00 94.12 83 ILE A C 1
ATOM 691 O O . ILE A 1 83 ? 15.017 9.946 -18.708 1.00 94.12 83 ILE A O 1
ATOM 695 N N . ALA A 1 84 ? 14.662 12.140 -18.450 1.00 90.19 84 ALA A N 1
ATOM 696 C CA . ALA A 1 84 ? 13.417 12.189 -19.212 1.00 90.19 84 ALA A CA 1
ATOM 697 C C . ALA A 1 84 ? 13.534 11.538 -20.603 1.00 90.19 84 ALA A C 1
ATOM 699 O O . ALA A 1 84 ? 12.620 10.835 -21.046 1.00 90.19 84 ALA A O 1
ATOM 700 N N . GLU A 1 85 ? 14.673 11.702 -21.274 1.00 90.31 85 GLU A N 1
ATOM 701 C CA . GLU A 1 85 ? 14.960 11.095 -22.574 1.00 90.31 85 GLU A CA 1
ATOM 702 C C . GLU A 1 85 ? 14.961 9.557 -22.528 1.00 90.31 85 GLU A C 1
ATOM 704 O O . GLU A 1 85 ? 14.540 8.911 -23.497 1.00 90.31 85 GLU A O 1
ATOM 709 N N . ASP A 1 86 ? 15.369 8.962 -21.404 1.00 92.81 86 ASP A N 1
ATOM 710 C CA . ASP A 1 86 ? 15.367 7.511 -21.203 1.00 92.81 86 ASP A CA 1
ATOM 711 C C . ASP A 1 86 ? 13.944 6.967 -20.991 1.00 92.81 86 ASP A C 1
ATOM 713 O O . ASP A 1 86 ? 13.636 5.829 -21.367 1.00 92.81 86 ASP A O 1
ATOM 717 N N . LEU A 1 87 ? 13.021 7.784 -20.467 1.00 91.50 87 LEU A N 1
ATOM 718 C CA . LEU A 1 87 ? 11.650 7.358 -20.143 1.00 91.50 87 LEU A CA 1
ATOM 719 C C . LEU A 1 87 ? 10.841 6.950 -21.375 1.00 91.50 87 LEU A C 1
ATOM 721 O O . LEU A 1 87 ? 9.942 6.110 -21.293 1.00 91.50 87 LEU A O 1
ATOM 725 N N . ALA A 1 88 ? 11.216 7.444 -22.557 1.00 86.75 88 ALA A N 1
ATOM 726 C CA . ALA A 1 88 ? 10.645 6.995 -23.822 1.00 86.75 88 ALA A CA 1
ATOM 727 C C . ALA A 1 88 ? 10.896 5.500 -24.109 1.00 86.75 88 ALA A C 1
ATOM 729 O O . ALA A 1 88 ? 10.232 4.944 -24.994 1.00 86.75 88 ALA A O 1
ATOM 730 N N . ARG A 1 89 ? 11.842 4.865 -23.408 1.00 89.00 89 ARG A N 1
ATOM 731 C CA . ARG A 1 89 ? 12.208 3.441 -23.494 1.00 89.00 89 ARG A CA 1
ATOM 732 C C . ARG A 1 89 ? 12.015 2.692 -22.172 1.00 89.00 89 ARG A C 1
ATOM 734 O O . ARG A 1 89 ? 12.315 1.498 -22.113 1.00 89.00 89 ARG A O 1
ATOM 741 N N . ALA A 1 90 ? 11.511 3.370 -21.145 1.00 94.81 90 ALA A N 1
ATOM 742 C CA . ALA A 1 90 ? 11.202 2.763 -19.865 1.00 94.81 90 ALA A CA 1
ATOM 743 C C . ALA A 1 90 ? 9.819 2.086 -19.873 1.00 94.81 90 ALA A C 1
ATOM 745 O O . ALA A 1 90 ? 8.922 2.430 -20.651 1.00 94.81 90 ALA A O 1
ATOM 746 N N . VAL A 1 91 ? 9.653 1.112 -18.985 1.00 96.69 91 VAL A N 1
ATOM 747 C CA . VAL A 1 91 ? 8.402 0.397 -18.719 1.00 96.69 91 VAL A CA 1
ATOM 748 C C . VAL A 1 91 ? 8.004 0.678 -17.278 1.00 96.69 91 VAL A C 1
ATOM 750 O O . VAL A 1 91 ? 8.789 0.421 -16.372 1.00 96.69 91 VAL A O 1
ATOM 753 N N . ILE A 1 92 ? 6.793 1.191 -17.057 1.00 97.38 92 ILE A N 1
ATOM 754 C CA . ILE A 1 92 ? 6.264 1.384 -15.705 1.00 97.38 92 ILE A CA 1
ATOM 755 C C . ILE A 1 92 ? 6.026 0.031 -15.024 1.00 97.38 92 ILE A C 1
ATOM 757 O O . ILE A 1 92 ? 5.397 -0.853 -15.595 1.00 97.38 92 ILE A O 1
ATOM 761 N N . LEU A 1 93 ? 6.546 -0.127 -13.811 1.00 98.19 93 LEU A N 1
ATOM 762 C CA . LEU A 1 93 ? 6.397 -1.316 -12.968 1.00 98.19 93 LEU A CA 1
ATOM 763 C C . LEU A 1 93 ? 5.371 -1.096 -11.851 1.00 98.19 93 LEU A C 1
ATOM 765 O O . LEU A 1 93 ? 4.760 -2.046 -11.367 1.00 98.19 93 LEU A O 1
ATOM 769 N N . GLY A 1 94 ? 5.198 0.149 -11.424 1.00 98.12 94 GLY A N 1
ATOM 770 C CA . GLY A 1 94 ? 4.348 0.505 -10.302 1.00 98.12 94 GLY A CA 1
ATOM 771 C C . GLY A 1 94 ? 4.460 1.979 -9.956 1.00 98.12 94 GLY A C 1
ATOM 772 O O . GLY A 1 94 ? 5.162 2.737 -10.629 1.00 98.12 94 GLY A O 1
ATOM 773 N N . ASP A 1 95 ? 3.779 2.372 -8.892 1.00 97.94 95 ASP A N 1
ATOM 774 C CA . ASP A 1 95 ? 3.833 3.728 -8.360 1.00 97.94 95 ASP A CA 1
ATOM 775 C C . ASP A 1 95 ? 3.652 3.762 -6.840 1.00 97.94 95 ASP A C 1
ATOM 777 O O . ASP A 1 95 ? 3.309 2.756 -6.213 1.00 97.94 95 ASP A O 1
ATOM 781 N N . SER A 1 96 ? 3.906 4.922 -6.242 1.00 97.31 96 SER A N 1
ATOM 782 C CA . SER A 1 96 ? 3.457 5.220 -4.888 1.00 97.31 96 SER A CA 1
ATOM 783 C C . SER A 1 96 ? 2.086 5.899 -4.900 1.00 97.31 96 SER A C 1
ATOM 785 O O . SER A 1 96 ? 1.656 6.479 -5.901 1.00 97.31 96 SER A O 1
ATOM 787 N N . LEU A 1 97 ? 1.396 5.881 -3.758 1.00 94.25 97 LEU A N 1
ATOM 788 C CA . LEU A 1 97 ? 0.156 6.639 -3.568 1.00 94.25 97 LEU A CA 1
ATOM 789 C C . LEU A 1 97 ? 0.370 8.162 -3.616 1.00 94.25 97 LEU A C 1
ATOM 791 O O . LEU A 1 97 ? -0.602 8.893 -3.801 1.00 94.25 97 LEU A O 1
ATOM 795 N N . GLN A 1 98 ? 1.613 8.632 -3.476 1.00 92.75 98 GLN A N 1
ATOM 796 C CA . GLN A 1 98 ? 1.990 10.044 -3.596 1.00 92.75 98 GLN A CA 1
ATOM 797 C C . GLN A 1 98 ? 2.391 10.436 -5.032 1.00 92.75 98 GLN A C 1
ATOM 799 O O . GLN A 1 98 ? 2.449 11.621 -5.349 1.00 92.75 98 GLN A O 1
ATOM 804 N N . GLY A 1 99 ? 2.578 9.461 -5.928 1.00 94.50 99 GLY A N 1
ATOM 805 C CA . GLY A 1 99 ? 2.822 9.692 -7.354 1.00 94.50 99 GLY A CA 1
ATOM 806 C C . GLY A 1 99 ? 4.241 9.386 -7.834 1.00 94.50 99 GLY A C 1
ATOM 807 O O . GLY A 1 99 ? 4.525 9.624 -9.009 1.00 94.50 99 GLY A O 1
ATOM 808 N N . ASP A 1 100 ? 5.111 8.848 -6.973 1.00 96.75 100 ASP A N 1
ATOM 809 C CA . ASP A 1 100 ? 6.421 8.329 -7.389 1.00 96.75 100 ASP A CA 1
ATOM 810 C C . ASP A 1 100 ? 6.223 7.165 -8.351 1.00 96.75 100 ASP A C 1
ATOM 812 O O . ASP A 1 100 ? 5.241 6.431 -8.245 1.00 96.75 100 ASP A O 1
ATOM 816 N N . GLN A 1 101 ? 7.153 6.953 -9.274 1.00 97.44 101 GLN A N 1
ATOM 817 C CA . GLN A 1 101 ? 7.037 5.877 -10.255 1.00 97.44 101 GLN A CA 1
ATOM 818 C C . GLN A 1 101 ? 8.200 4.907 -10.149 1.00 97.44 101 GLN A C 1
ATOM 820 O O . GLN A 1 101 ? 9.352 5.301 -10.000 1.00 97.44 101 GLN A O 1
ATOM 825 N N . LEU A 1 102 ? 7.888 3.620 -10.262 1.00 98.25 102 LEU A N 1
ATOM 826 C CA . LEU A 1 102 ? 8.874 2.557 -10.373 1.00 98.25 102 LEU A CA 1
ATOM 827 C C . LEU A 1 102 ? 8.935 2.148 -11.836 1.00 98.25 102 LEU A C 1
ATOM 829 O O . LEU A 1 102 ? 7.897 1.869 -12.443 1.00 98.25 102 LEU A O 1
ATOM 833 N N . VAL A 1 103 ? 10.131 2.097 -12.412 1.00 97.81 103 VAL A N 1
ATOM 834 C CA . VAL A 1 103 ? 10.306 1.807 -13.836 1.00 97.81 103 VAL A CA 1
ATOM 835 C C . VAL A 1 103 ? 11.444 0.829 -14.093 1.00 97.81 103 VAL A C 1
ATOM 837 O O . VAL A 1 103 ? 12.397 0.720 -13.324 1.00 97.81 103 VAL A O 1
ATOM 840 N N . LEU A 1 104 ? 11.337 0.128 -15.215 1.00 97.19 104 LEU A N 1
ATOM 841 C CA . LEU A 1 104 ? 12.366 -0.730 -15.786 1.00 97.19 104 LEU A CA 1
ATOM 842 C C . LEU A 1 104 ? 12.905 -0.083 -17.052 1.00 97.19 104 LEU A C 1
ATOM 844 O O . LEU A 1 104 ? 12.148 0.543 -17.796 1.00 97.19 104 LEU A O 1
ATOM 848 N N . HIS A 1 105 ? 14.182 -0.295 -17.350 1.00 93.62 105 HIS A N 1
ATOM 849 C CA . HIS A 1 105 ? 14.779 0.192 -18.587 1.00 93.62 105 HIS A CA 1
ATOM 850 C C . HIS A 1 105 ? 15.461 -0.941 -19.359 1.00 93.62 105 HIS A C 1
ATOM 852 O O . HIS A 1 105 ? 16.239 -1.715 -18.809 1.00 93.62 105 HIS A O 1
ATOM 858 N N . SER A 1 106 ? 15.191 -1.035 -20.664 1.00 89.19 106 SER A N 1
ATOM 859 C CA . SER A 1 106 ? 15.661 -2.148 -21.509 1.00 89.19 106 SER A CA 1
ATOM 860 C C . SER A 1 106 ? 17.188 -2.278 -21.603 1.00 89.19 106 SER A C 1
ATOM 862 O O . SER A 1 106 ? 17.689 -3.383 -21.797 1.00 89.19 106 SER A O 1
ATOM 864 N N . SER A 1 107 ? 17.947 -1.187 -21.433 1.00 90.00 107 SER A N 1
ATOM 865 C CA . SER A 1 107 ? 19.421 -1.246 -21.400 1.00 90.00 107 SER A CA 1
ATOM 866 C C . SER A 1 107 ? 19.993 -1.788 -20.086 1.00 90.00 107 SER A C 1
ATOM 868 O O . SER A 1 107 ? 21.175 -2.127 -20.041 1.00 90.00 107 SER A O 1
ATOM 870 N N . ARG A 1 108 ? 19.176 -1.865 -19.027 1.00 91.81 108 ARG A N 1
ATOM 871 C CA . ARG A 1 108 ? 19.555 -2.314 -17.680 1.00 91.81 108 ARG A CA 1
ATOM 872 C C . ARG A 1 108 ? 18.522 -3.332 -17.176 1.00 91.81 108 ARG A C 1
ATOM 874 O O . ARG A 1 108 ? 17.701 -3.016 -16.317 1.00 91.81 108 ARG A O 1
ATOM 881 N N . PRO A 1 109 ? 18.492 -4.531 -17.786 1.00 89.62 109 PRO A N 1
ATOM 882 C CA . PRO A 1 109 ? 17.461 -5.528 -17.523 1.00 89.62 109 PRO A CA 1
ATOM 883 C C . PRO A 1 109 ? 17.484 -5.980 -16.062 1.00 89.62 109 PRO A C 1
ATOM 885 O O . PRO A 1 109 ? 18.544 -6.292 -15.530 1.00 89.62 109 PRO A O 1
ATOM 888 N N . GLY A 1 110 ? 16.306 -6.065 -15.443 1.00 88.75 110 GLY A N 1
ATOM 889 C CA . GLY A 1 110 ? 16.149 -6.491 -14.051 1.00 88.75 110 GLY A CA 1
ATOM 890 C C . GLY A 1 110 ? 16.375 -5.396 -13.003 1.00 88.75 110 GLY A C 1
ATOM 891 O O . GLY A 1 110 ? 15.906 -5.557 -11.884 1.00 88.75 110 GLY A O 1
ATOM 892 N N . THR A 1 111 ? 16.996 -4.268 -13.353 1.00 96.38 111 THR A N 1
ATOM 893 C CA . THR A 1 111 ? 17.168 -3.137 -12.431 1.00 96.38 111 THR A CA 1
ATOM 894 C C . THR A 1 111 ? 15.872 -2.330 -12.309 1.00 96.38 111 THR A C 1
ATOM 896 O O . THR A 1 111 ? 15.240 -1.986 -13.314 1.00 96.38 111 THR A O 1
ATOM 899 N N . VAL A 1 112 ? 15.488 -2.003 -11.073 1.00 98.19 112 VAL A N 1
ATOM 900 C CA . VAL A 1 112 ? 14.354 -1.127 -10.756 1.00 98.19 112 VAL A CA 1
ATOM 901 C C . VAL A 1 112 ? 14.861 0.281 -10.481 1.00 98.19 112 VAL A C 1
ATOM 903 O O . VAL A 1 112 ? 15.693 0.503 -9.599 1.00 98.19 112 VAL A O 1
ATOM 906 N N . PHE A 1 113 ? 14.302 1.241 -11.207 1.00 98.06 113 PHE A N 1
ATOM 907 C CA . PHE A 1 113 ? 14.533 2.660 -10.987 1.00 98.06 113 PHE A CA 1
ATOM 908 C C . PHE A 1 113 ? 13.322 3.299 -10.330 1.00 98.06 113 PHE A C 1
ATOM 910 O O . PHE A 1 113 ? 12.182 2.900 -10.577 1.00 98.06 113 PHE A O 1
ATOM 917 N N . VAL A 1 114 ? 13.584 4.310 -9.517 1.00 98.00 114 VAL A N 1
ATOM 918 C CA . VAL A 1 114 ? 12.580 5.120 -8.842 1.00 98.00 114 VAL A CA 1
ATOM 919 C C . VAL A 1 114 ? 12.652 6.536 -9.390 1.00 98.00 114 VAL A C 1
ATOM 921 O O . VAL A 1 114 ? 13.728 7.123 -9.494 1.00 98.00 114 VAL A O 1
ATOM 924 N N . LEU A 1 115 ? 11.485 7.071 -9.721 1.00 97.25 115 LEU A N 1
ATOM 925 C CA . LEU A 1 115 ? 11.267 8.415 -10.226 1.00 97.25 115 LEU A CA 1
ATOM 926 C C . LEU A 1 115 ? 10.415 9.169 -9.190 1.00 97.25 115 LEU A C 1
ATOM 928 O O . LEU A 1 115 ? 9.191 8.992 -9.181 1.00 97.25 115 LEU A O 1
ATOM 932 N N . PRO A 1 116 ? 11.029 9.940 -8.275 1.00 96.62 116 PRO A N 1
ATOM 933 C CA . PRO A 1 116 ? 10.289 10.649 -7.236 1.00 96.62 116 PRO A CA 1
ATOM 934 C C . PRO A 1 116 ? 9.389 11.736 -7.828 1.00 96.62 116 PRO A C 1
ATOM 936 O O . PRO A 1 116 ? 9.790 12.441 -8.750 1.00 96.62 116 PRO A O 1
ATOM 939 N N . HIS A 1 117 ? 8.189 11.924 -7.289 1.00 94.44 117 HIS A N 1
ATOM 940 C CA . HIS A 1 117 ? 7.250 12.939 -7.784 1.00 94.44 117 HIS A CA 1
ATOM 941 C C . HIS A 1 117 ? 7.637 14.379 -7.405 1.00 94.44 117 HIS A C 1
ATOM 943 O O . HIS A 1 117 ? 7.151 15.331 -8.013 1.00 94.44 117 HIS A O 1
ATOM 949 N N . ASN A 1 118 ? 8.482 14.537 -6.387 1.00 93.00 118 ASN A N 1
ATOM 950 C CA . ASN A 1 118 ? 8.872 15.814 -5.788 1.00 93.00 118 ASN A CA 1
ATOM 951 C C . ASN A 1 118 ? 10.368 16.143 -5.971 1.00 93.00 118 ASN A C 1
ATOM 953 O O . ASN A 1 118 ? 10.859 17.092 -5.362 1.00 93.00 118 ASN A O 1
ATOM 957 N N . SER A 1 119 ? 11.087 15.378 -6.799 1.00 94.44 119 SER A N 1
ATOM 958 C CA . SER A 1 119 ? 12.508 15.576 -7.095 1.00 94.44 119 SER A CA 1
ATOM 959 C C . SER A 1 119 ? 12.811 15.254 -8.557 1.00 94.44 119 SER A C 1
ATOM 961 O O . SER A 1 119 ? 12.290 14.283 -9.101 1.00 94.44 119 SER A O 1
ATOM 963 N N . GLU A 1 120 ? 13.685 16.046 -9.179 1.00 95.00 120 GLU A N 1
ATOM 964 C CA . GLU A 1 120 ? 14.157 15.824 -10.554 1.00 95.00 120 GLU A CA 1
ATOM 965 C C . GLU A 1 120 ? 15.248 14.735 -10.634 1.00 95.00 120 GLU A C 1
ATOM 967 O O . GLU A 1 120 ? 15.592 14.279 -11.728 1.00 95.00 120 GLU A O 1
ATOM 972 N N . THR A 1 121 ? 15.760 14.274 -9.485 1.00 96.94 121 THR A N 1
ATOM 973 C CA . THR A 1 121 ? 16.771 13.215 -9.383 1.00 96.94 121 THR A CA 1
ATOM 974 C C . THR A 1 121 ? 16.113 11.836 -9.306 1.00 96.94 121 THR A C 1
ATOM 976 O O . THR A 1 121 ? 15.400 11.523 -8.349 1.00 96.94 121 THR A O 1
ATOM 979 N N . SER A 1 122 ? 16.376 10.982 -10.294 1.00 97.12 122 SER A N 1
ATOM 980 C CA . SER A 1 122 ? 16.005 9.565 -10.241 1.00 97.12 122 SER A CA 1
ATOM 981 C C . SER A 1 122 ? 16.989 8.744 -9.403 1.00 97.12 122 SER A C 1
ATOM 983 O O . SER A 1 122 ? 18.122 9.155 -9.144 1.00 97.12 122 SER A O 1
ATOM 985 N N . TRP A 1 123 ? 16.569 7.542 -9.007 1.00 97.81 123 TRP A N 1
ATOM 986 C CA . TRP A 1 123 ? 17.379 6.622 -8.210 1.00 97.81 123 TRP A CA 1
ATOM 987 C C . TRP A 1 123 ? 17.373 5.215 -8.785 1.00 97.81 123 TRP A C 1
ATOM 989 O O . TRP A 1 123 ? 16.402 4.762 -9.388 1.00 97.81 123 TRP A O 1
ATOM 999 N N . GLU A 1 124 ? 18.461 4.497 -8.546 1.00 97.44 124 GLU A N 1
ATOM 1000 C CA . GLU A 1 124 ? 18.538 3.057 -8.739 1.00 97.44 124 GLU A CA 1
ATOM 1001 C C . GLU A 1 124 ? 18.238 2.376 -7.405 1.00 97.44 124 GLU A C 1
ATOM 1003 O O . GLU A 1 124 ? 19.001 2.517 -6.450 1.00 97.44 124 GLU A O 1
ATOM 1008 N N . ALA A 1 125 ? 17.104 1.681 -7.325 1.00 96.94 125 ALA A N 1
ATOM 1009 C CA . ALA A 1 125 ? 16.613 1.116 -6.070 1.00 96.94 125 ALA A CA 1
ATOM 1010 C C . ALA A 1 125 ? 17.108 -0.320 -5.829 1.00 96.94 125 ALA A C 1
ATOM 1012 O O . ALA A 1 125 ? 17.166 -0.765 -4.685 1.00 96.94 125 ALA A O 1
ATOM 1013 N N . GLY A 1 126 ? 17.469 -1.051 -6.886 1.00 96.62 126 GLY A N 1
ATOM 1014 C CA . GLY A 1 126 ? 18.055 -2.387 -6.775 1.00 96.62 126 GLY A CA 1
ATOM 1015 C C . GLY A 1 126 ? 17.979 -3.201 -8.064 1.00 96.62 126 GLY A C 1
ATOM 1016 O O . GLY A 1 126 ? 17.239 -2.860 -8.987 1.00 96.62 126 GLY A O 1
ATOM 1017 N N . ASP A 1 127 ? 18.720 -4.308 -8.095 1.00 95.62 127 ASP A N 1
ATOM 1018 C CA . ASP A 1 127 ? 18.782 -5.243 -9.235 1.00 95.62 127 ASP A CA 1
ATOM 1019 C C . ASP A 1 127 ? 17.758 -6.392 -9.152 1.00 95.62 127 ASP A C 1
ATOM 1021 O O . ASP A 1 127 ? 17.712 -7.285 -10.002 1.00 95.62 127 ASP A O 1
ATOM 1025 N N . ASP A 1 128 ? 16.920 -6.374 -8.118 1.00 95.94 128 ASP A N 1
ATOM 1026 C CA . ASP A 1 128 ? 15.755 -7.234 -7.968 1.00 95.94 128 ASP A CA 1
ATOM 1027 C C . ASP A 1 128 ? 14.632 -6.492 -7.223 1.00 95.94 128 ASP A C 1
ATOM 1029 O O . ASP A 1 128 ? 14.827 -5.395 -6.684 1.00 95.94 128 ASP A O 1
ATOM 1033 N N . LEU A 1 129 ? 13.429 -7.073 -7.213 1.00 97.25 129 LEU A N 1
ATOM 1034 C CA . LEU A 1 129 ? 12.262 -6.426 -6.618 1.00 97.25 129 LEU A CA 1
ATOM 1035 C C . LEU A 1 129 ? 12.388 -6.321 -5.095 1.00 97.25 129 LEU A C 1
ATOM 1037 O O . LEU A 1 129 ? 11.936 -5.341 -4.511 1.00 97.25 129 LEU A O 1
ATOM 1041 N N . GLU A 1 130 ? 12.993 -7.307 -4.439 1.00 95.88 130 GLU A N 1
ATOM 1042 C CA . GLU A 1 130 ? 13.134 -7.316 -2.985 1.00 95.88 130 GLU A CA 1
ATOM 1043 C C . GLU A 1 130 ? 14.076 -6.198 -2.520 1.00 95.88 130 GLU A C 1
ATOM 1045 O O . GLU A 1 130 ? 13.763 -5.480 -1.567 1.00 95.88 130 GLU A O 1
ATOM 1050 N N . GLN A 1 131 ? 15.208 -6.022 -3.201 1.00 96.44 131 GLN A N 1
ATOM 1051 C CA . GLN A 1 131 ? 16.149 -4.928 -2.987 1.00 96.44 131 GLN A CA 1
ATOM 1052 C C . GLN A 1 131 ? 15.478 -3.580 -3.222 1.00 96.44 131 GLN A C 1
ATOM 1054 O O . GLN A 1 131 ? 15.567 -2.719 -2.350 1.00 96.44 131 GLN A O 1
ATOM 1059 N N . ALA A 1 132 ? 14.736 -3.435 -4.322 1.00 97.31 132 ALA A N 1
ATOM 1060 C CA . ALA A 1 132 ? 14.020 -2.203 -4.624 1.00 97.31 132 ALA A CA 1
ATOM 1061 C C . ALA A 1 132 ? 12.997 -1.847 -3.535 1.00 97.31 132 ALA A C 1
ATOM 1063 O O . ALA A 1 132 ? 12.982 -0.722 -3.039 1.00 97.31 132 ALA A O 1
ATOM 1064 N N . LEU A 1 133 ? 12.182 -2.813 -3.098 1.00 96.88 133 LEU A N 1
ATOM 1065 C CA . LEU A 1 133 ? 11.224 -2.608 -2.009 1.00 96.88 133 LEU A CA 1
ATOM 1066 C C . LEU A 1 133 ? 11.924 -2.302 -0.677 1.00 96.88 133 LEU A C 1
ATOM 1068 O O . LEU A 1 133 ? 11.461 -1.446 0.075 1.00 96.88 133 LEU A O 1
ATOM 1072 N N . ASN A 1 134 ? 13.052 -2.956 -0.382 1.00 95.50 134 ASN A N 1
ATOM 1073 C CA . ASN A 1 134 ? 13.849 -2.633 0.802 1.00 95.50 134 ASN A CA 1
ATOM 1074 C C . ASN A 1 134 ? 14.380 -1.203 0.738 1.00 95.50 134 ASN A C 1
ATOM 1076 O O . ASN A 1 134 ? 14.251 -0.485 1.728 1.00 95.50 134 ASN A O 1
ATOM 1080 N N . TRP A 1 135 ? 14.946 -0.789 -0.399 1.00 96.81 135 TRP A N 1
ATOM 1081 C CA . TRP A 1 135 ? 15.460 0.562 -0.593 1.00 96.81 135 TRP A CA 1
ATOM 1082 C C . TRP A 1 135 ? 14.351 1.586 -0.373 1.00 96.81 135 TRP A C 1
ATOM 1084 O O . TRP A 1 135 ? 14.502 2.441 0.493 1.00 96.81 135 TRP A O 1
ATOM 1094 N N . ILE A 1 136 ? 13.197 1.428 -1.032 1.00 95.38 136 ILE A N 1
ATOM 1095 C CA . ILE A 1 136 ? 12.074 2.367 -0.893 1.00 95.38 136 ILE A CA 1
ATOM 1096 C C . ILE A 1 136 ? 11.633 2.492 0.568 1.00 95.38 136 ILE A C 1
ATOM 1098 O O . ILE A 1 136 ? 11.404 3.591 1.062 1.00 95.38 136 ILE A O 1
ATOM 1102 N N . CYS A 1 137 ? 11.533 1.374 1.285 1.00 93.69 137 CYS A N 1
ATOM 1103 C CA . CYS A 1 137 ? 11.046 1.399 2.656 1.00 93.69 137 CYS A CA 1
ATOM 1104 C C . CYS A 1 137 ? 12.099 1.780 3.713 1.00 93.69 137 CYS A C 1
ATOM 1106 O O . CYS A 1 137 ? 11.732 1.885 4.884 1.00 93.69 137 CYS A O 1
ATOM 1108 N N . SER A 1 138 ? 13.384 1.912 3.366 1.00 94.12 138 SER A N 1
ATOM 1109 C CA . SER A 1 138 ? 14.460 2.143 4.350 1.00 94.12 138 SER A CA 1
ATOM 1110 C C . SER A 1 138 ? 15.404 3.299 4.036 1.00 94.12 138 SER A C 1
ATOM 1112 O O . SER A 1 138 ? 16.093 3.747 4.951 1.00 94.12 138 SER A O 1
ATOM 1114 N N . SER A 1 139 ? 15.433 3.798 2.798 1.00 93.88 139 SER A N 1
ATOM 1115 C CA . SER A 1 139 ? 16.349 4.866 2.388 1.00 93.88 139 SER A CA 1
ATOM 1116 C C . SER A 1 139 ? 16.032 6.203 3.055 1.00 93.88 139 SER A C 1
ATOM 1118 O O . SER A 1 139 ? 16.949 6.950 3.377 1.00 93.88 139 SER A O 1
ATOM 1120 N N . GLY A 1 140 ? 14.747 6.489 3.294 1.00 91.88 140 GLY A N 1
ATOM 1121 C CA . GLY A 1 140 ? 14.295 7.810 3.734 1.00 91.88 140 GLY A CA 1
ATOM 1122 C C . GLY A 1 140 ? 14.229 8.849 2.608 1.00 91.88 140 GLY A C 1
ATOM 1123 O O . GLY A 1 140 ? 13.945 10.005 2.891 1.00 91.88 140 GLY A O 1
ATOM 1124 N N . GLU A 1 141 ? 14.491 8.451 1.356 1.00 91.50 141 GLU A N 1
ATOM 1125 C CA . GLU A 1 141 ? 14.549 9.365 0.202 1.00 91.50 141 GLU A CA 1
ATOM 1126 C C . GLU A 1 141 ? 13.161 9.699 -0.361 1.00 91.50 141 GLU A C 1
ATOM 1128 O O . GLU A 1 141 ? 12.936 10.805 -0.839 1.00 91.50 141 GLU A O 1
ATOM 1133 N N . LEU A 1 142 ? 12.228 8.739 -0.321 1.00 90.88 142 LEU A N 1
ATOM 1134 C CA . LEU A 1 142 ? 10.856 8.930 -0.815 1.00 90.88 142 LEU A CA 1
ATOM 1135 C C . LEU A 1 142 ? 9.863 9.261 0.294 1.00 90.88 142 LEU A C 1
ATOM 1137 O O . LEU A 1 142 ? 8.972 10.078 0.112 1.00 90.88 142 LEU A O 1
ATOM 1141 N N . VAL A 1 143 ? 9.995 8.552 1.410 1.00 90.12 143 VAL A N 1
ATOM 1142 C CA . VAL A 1 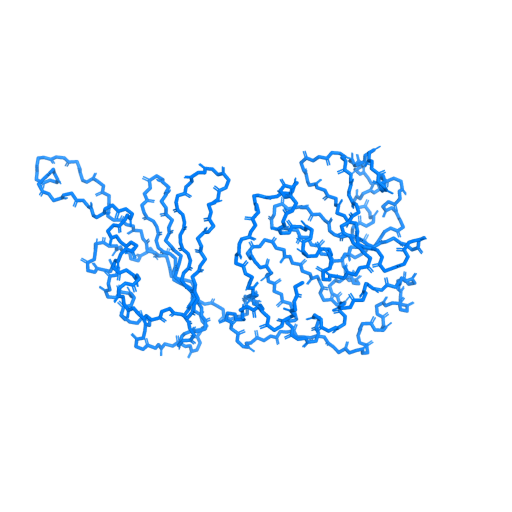143 ? 9.095 8.598 2.556 1.00 90.12 143 VAL A CA 1
ATOM 1143 C C . VAL A 1 143 ? 9.909 8.271 3.799 1.00 90.12 143 VAL A C 1
ATOM 1145 O O . VAL A 1 143 ? 10.934 7.581 3.714 1.00 90.12 143 VAL A O 1
ATOM 1148 N N . ALA A 1 144 ? 9.456 8.733 4.964 1.00 89.62 144 ALA A N 1
ATOM 1149 C CA . ALA A 1 144 ? 10.026 8.311 6.239 1.00 89.62 144 ALA A CA 1
ATOM 1150 C C . ALA A 1 144 ? 10.154 6.769 6.304 1.00 89.62 144 ALA A C 1
ATOM 1152 O O . ALA A 1 144 ? 9.242 6.063 5.859 1.00 89.62 144 ALA A O 1
ATOM 1153 N N . PRO A 1 145 ? 11.257 6.221 6.857 1.00 91.38 145 PRO A N 1
ATOM 1154 C CA . PRO A 1 145 ? 11.475 4.781 6.889 1.00 91.38 145 PRO A CA 1
ATOM 1155 C C . PRO A 1 145 ? 10.282 4.024 7.471 1.00 91.38 145 PRO A C 1
ATOM 1157 O O . PRO A 1 145 ? 9.860 4.249 8.606 1.00 91.38 145 PRO A O 1
ATOM 1160 N N . ILE A 1 146 ? 9.761 3.089 6.687 1.00 89.94 146 ILE A N 1
ATOM 1161 C CA . ILE A 1 146 ? 8.614 2.280 7.072 1.00 89.94 146 ILE A CA 1
ATOM 1162 C C . ILE A 1 146 ? 9.148 1.125 7.923 1.00 89.94 146 ILE A C 1
ATOM 1164 O O . ILE A 1 146 ? 10.051 0.401 7.492 1.00 89.94 146 ILE A O 1
ATOM 1168 N N . SER A 1 147 ? 8.586 0.908 9.108 1.00 85.12 147 SER A N 1
ATOM 1169 C CA . SER A 1 147 ? 9.018 -0.148 10.036 1.00 85.12 147 SER A CA 1
ATOM 1170 C C . SER A 1 147 ? 8.244 -1.458 9.856 1.00 85.12 147 SER A C 1
ATOM 1172 O O . SER A 1 147 ? 8.833 -2.535 9.958 1.00 85.12 147 SER A O 1
ATOM 1174 N N . SER A 1 148 ? 6.955 -1.382 9.524 1.00 89.56 148 SER A N 1
ATOM 1175 C CA . SER A 1 148 ? 6.098 -2.554 9.325 1.00 89.56 148 SER A CA 1
ATOM 1176 C C . SER A 1 148 ? 6.015 -2.962 7.860 1.00 89.56 148 SER A C 1
ATOM 1178 O O . SER A 1 148 ? 5.997 -2.130 6.954 1.00 89.56 148 SER A O 1
ATOM 1180 N N . ARG A 1 149 ? 5.956 -4.271 7.609 1.00 93.00 149 ARG A N 1
ATOM 1181 C CA . ARG A 1 149 ? 5.819 -4.831 6.261 1.00 93.00 149 ARG A CA 1
ATOM 1182 C C . ARG A 1 149 ? 4.482 -5.530 6.140 1.00 93.00 149 ARG A C 1
ATOM 1184 O O . ARG A 1 149 ? 4.255 -6.540 6.801 1.00 93.00 149 ARG A O 1
ATOM 1191 N N . TYR A 1 150 ? 3.600 -4.994 5.305 1.00 95.50 150 TYR A N 1
ATOM 1192 C CA . TYR A 1 150 ? 2.286 -5.579 5.075 1.00 95.50 150 TYR A CA 1
ATOM 1193 C C . TYR A 1 150 ? 1.820 -5.415 3.631 1.00 95.50 150 TYR A C 1
ATOM 1195 O O . TYR A 1 150 ? 2.334 -4.580 2.888 1.00 95.50 150 TYR A O 1
ATOM 1203 N N . PHE A 1 151 ? 0.835 -6.216 3.243 1.00 97.12 151 PHE A N 1
ATOM 1204 C CA . PHE A 1 151 ? 0.190 -6.150 1.938 1.00 97.12 151 PHE A CA 1
ATOM 1205 C C . PHE A 1 151 ? -1.333 -6.182 2.079 1.00 97.12 151 PHE A C 1
ATOM 1207 O O . PHE A 1 151 ? -1.880 -6.997 2.828 1.00 97.12 151 PHE A O 1
ATOM 1214 N N . GLU A 1 152 ? -2.015 -5.316 1.330 1.00 95.62 152 GLU A N 1
ATOM 1215 C CA . GLU A 1 152 ? -3.472 -5.209 1.303 1.00 95.62 152 GLU A CA 1
ATOM 1216 C C . GLU A 1 152 ? -4.002 -5.123 -0.135 1.00 95.62 152 GLU A C 1
ATOM 1218 O O . GLU A 1 152 ? -3.747 -4.158 -0.852 1.00 95.62 152 GLU A O 1
ATOM 1223 N N . 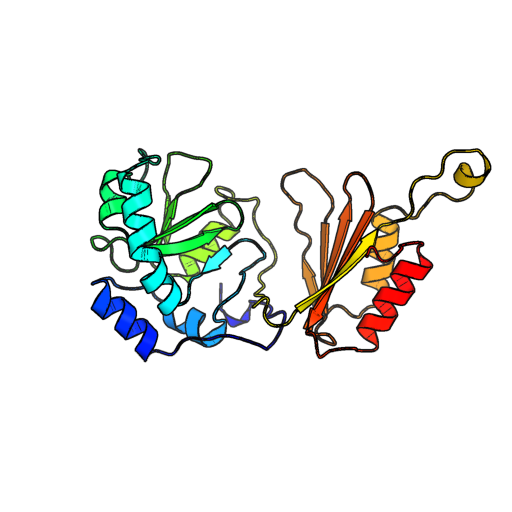SER A 1 153 ? -4.800 -6.108 -0.549 1.00 93.69 153 SER A N 1
ATOM 1224 C CA . SER A 1 153 ? -5.357 -6.187 -1.916 1.00 93.69 153 SER A CA 1
ATOM 1225 C C . SER A 1 153 ? -6.425 -5.132 -2.238 1.00 93.69 153 SER A C 1
ATOM 1227 O O . SER A 1 153 ? -6.749 -4.906 -3.397 1.00 93.69 153 SER A O 1
ATOM 1229 N N . ASN A 1 154 ? -7.016 -4.501 -1.214 1.00 88.69 154 ASN A N 1
ATOM 1230 C CA . ASN A 1 154 ? -8.179 -3.606 -1.312 1.00 88.69 154 ASN A CA 1
ATOM 1231 C C . ASN A 1 154 ? -9.437 -4.198 -1.987 1.00 88.69 154 ASN A C 1
ATOM 1233 O O . ASN A 1 154 ? -10.404 -3.465 -2.201 1.00 88.69 154 ASN A O 1
ATOM 1237 N N . LEU A 1 155 ? -9.475 -5.505 -2.259 1.00 93.56 155 LEU A N 1
ATOM 1238 C CA . LEU A 1 155 ? -10.638 -6.165 -2.850 1.00 93.56 155 LEU A CA 1
ATOM 1239 C C . LEU A 1 155 ? -11.766 -6.314 -1.827 1.00 93.56 155 LEU A C 1
ATOM 1241 O O . LEU A 1 155 ? -11.537 -6.782 -0.710 1.00 93.56 155 LEU A O 1
ATOM 1245 N N . ASP A 1 156 ? -12.976 -5.921 -2.237 1.00 93.94 156 ASP A N 1
ATOM 1246 C CA . ASP A 1 156 ? -14.237 -6.104 -1.508 1.00 93.94 156 ASP A CA 1
ATOM 1247 C C . ASP A 1 156 ? -14.154 -5.670 -0.039 1.00 93.94 156 ASP A C 1
ATOM 1249 O O . ASP A 1 156 ? -14.419 -6.419 0.907 1.00 93.94 156 ASP A O 1
ATOM 1253 N N . ARG A 1 157 ? -13.714 -4.423 0.147 1.00 93.12 157 ARG A N 1
ATOM 1254 C CA . ARG A 1 157 ? -13.509 -3.818 1.461 1.00 93.12 157 ARG A CA 1
ATOM 1255 C C . ARG A 1 157 ? -14.652 -2.890 1.823 1.00 93.12 157 ARG A C 1
ATOM 1257 O O . ARG A 1 157 ? -15.042 -2.022 1.048 1.00 93.12 157 ARG A O 1
ATOM 1264 N N . VAL A 1 158 ? -15.110 -3.009 3.064 1.00 95.50 158 VAL A N 1
ATOM 1265 C CA . VAL A 1 158 ? -16.041 -2.061 3.676 1.00 95.50 158 VAL A CA 1
ATOM 1266 C C . VAL A 1 158 ? -15.264 -1.191 4.650 1.00 95.50 158 VAL A C 1
ATOM 1268 O O . VAL A 1 158 ? -14.530 -1.695 5.505 1.00 95.50 158 VAL A O 1
ATOM 1271 N N . ARG A 1 159 ? -15.426 0.126 4.512 1.00 95.75 159 ARG A N 1
ATOM 1272 C CA . ARG A 1 159 ? -14.795 1.131 5.368 1.00 95.75 159 ARG A CA 1
ATOM 1273 C C . ARG A 1 159 ? -15.854 1.810 6.220 1.00 95.75 159 ARG A C 1
ATOM 1275 O O . ARG A 1 159 ? -16.861 2.283 5.709 1.00 95.75 159 ARG A O 1
ATOM 1282 N N . HIS A 1 160 ? -15.590 1.879 7.515 1.00 96.75 160 HIS A N 1
ATOM 1283 C CA . HIS A 1 160 ? -16.400 2.589 8.488 1.00 96.75 160 HIS A CA 1
ATOM 1284 C C . HIS A 1 160 ? -15.561 3.719 9.072 1.00 96.75 160 HIS A C 1
ATOM 1286 O O . HIS A 1 160 ? -14.503 3.474 9.657 1.00 96.75 160 HIS A O 1
ATOM 1292 N N . ARG A 1 161 ? -16.026 4.956 8.914 1.00 96.62 161 ARG A N 1
ATOM 1293 C CA . ARG A 1 161 ? -15.397 6.121 9.528 1.00 96.62 161 ARG A CA 1
ATOM 1294 C C . ARG A 1 161 ? -16.084 6.424 10.850 1.00 96.62 161 ARG A C 1
ATOM 1296 O O . ARG A 1 161 ? -17.304 6.496 10.912 1.00 96.62 161 ARG A O 1
ATOM 1303 N N . PHE A 1 162 ? -15.292 6.638 11.887 1.00 96.94 162 PHE A N 1
ATOM 1304 C CA . PHE A 1 162 ? -15.741 7.062 13.199 1.00 96.94 162 PHE A CA 1
ATOM 1305 C C . PHE A 1 162 ? -15.057 8.379 13.551 1.00 96.94 162 PHE A C 1
ATOM 1307 O O . PHE A 1 162 ? -13.835 8.433 13.692 1.00 96.94 162 PHE A O 1
ATOM 1314 N N . ASP A 1 163 ? -15.844 9.435 13.714 1.00 95.12 163 ASP A N 1
ATOM 1315 C CA . ASP A 1 163 ? -15.352 10.729 14.170 1.00 95.12 163 ASP A CA 1
ATOM 1316 C C . ASP A 1 163 ? -15.376 10.767 15.703 1.00 95.12 163 ASP A C 1
ATOM 1318 O O . ASP A 1 163 ? -16.387 10.449 16.343 1.00 95.12 163 ASP A O 1
ATOM 1322 N N . GLY A 1 164 ? -14.241 11.129 16.297 1.00 92.19 164 GLY A N 1
ATOM 1323 C CA . GLY A 1 164 ? -14.083 11.278 17.735 1.00 92.19 164 GLY A CA 1
ATOM 1324 C C . GLY A 1 164 ? -14.913 12.435 18.299 1.00 92.19 164 GLY A C 1
ATOM 1325 O O . GLY A 1 164 ? -15.331 13.334 17.564 1.00 92.19 164 GLY A O 1
ATOM 1326 N N . PRO A 1 165 ? -15.170 12.432 19.617 1.00 87.12 165 PRO A N 1
ATOM 1327 C CA . PRO A 1 165 ? -15.956 13.479 20.253 1.00 87.12 165 PRO A CA 1
ATOM 1328 C C . PRO A 1 165 ? -15.256 14.839 20.148 1.00 87.12 165 PRO A C 1
ATOM 1330 O O . PRO A 1 165 ? -14.091 14.981 20.521 1.00 87.12 165 PRO A O 1
ATOM 1333 N N . GLU A 1 166 ? -15.988 15.859 19.697 1.00 78.75 166 GLU A N 1
ATOM 1334 C CA . GLU A 1 166 ? -15.497 17.237 19.707 1.00 78.75 166 GLU A CA 1
ATOM 1335 C C . GLU A 1 166 ? -15.226 17.708 21.143 1.00 78.75 166 GLU A C 1
ATOM 1337 O O . GLU A 1 166 ? -15.967 17.387 22.082 1.00 78.75 166 GLU A O 1
ATOM 1342 N N . ALA A 1 167 ? -14.193 18.535 21.321 1.00 66.62 167 ALA A N 1
ATOM 1343 C CA . ALA A 1 167 ? -14.026 19.295 22.550 1.00 66.62 167 ALA A CA 1
ATOM 1344 C C . ALA A 1 167 ? -15.215 20.261 22.686 1.00 66.62 167 ALA A C 1
ATOM 1346 O O . ALA A 1 167 ? -15.268 21.309 22.042 1.00 66.62 167 ALA A O 1
ATOM 1347 N N . GLY A 1 168 ? -16.212 19.880 23.489 1.00 59.03 168 GLY A N 1
ATOM 1348 C CA . GLY A 1 168 ? -17.426 20.674 23.632 1.00 59.03 168 GLY A CA 1
ATOM 1349 C C . GLY A 1 168 ? -17.127 22.099 24.113 1.00 59.03 168 GLY A C 1
ATOM 1350 O O . GLY A 1 168 ? -16.224 22.336 24.917 1.00 59.03 168 GLY A O 1
ATOM 1351 N N . LYS A 1 169 ? -17.916 23.066 23.638 1.00 53.19 169 LYS A N 1
ATOM 1352 C CA . LYS A 1 169 ? -17.842 24.462 24.087 1.00 53.19 169 LYS A CA 1
ATOM 1353 C C . LYS A 1 169 ? -18.733 24.650 25.321 1.00 53.19 169 LYS A C 1
ATOM 1355 O O . LYS A 1 169 ? -19.925 24.365 25.270 1.00 53.19 169 LYS A O 1
ATOM 1360 N N . GLY A 1 170 ? -18.165 2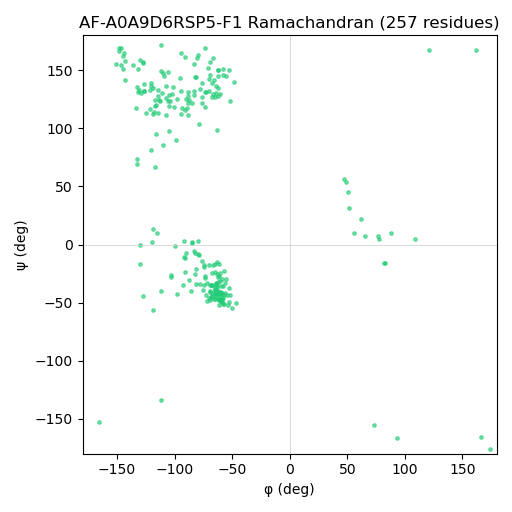5.142 26.426 1.00 53.50 170 GLY A N 1
ATOM 1361 C CA . GLY A 1 170 ? -18.902 25.508 27.647 1.00 53.50 170 GLY A CA 1
ATOM 1362 C C . GLY A 1 170 ? -18.477 24.762 28.920 1.00 53.50 170 GLY A C 1
ATOM 1363 O O . GLY A 1 170 ? -17.764 23.763 28.883 1.00 53.50 170 GLY A O 1
ATOM 1364 N N . VAL A 1 171 ? -18.936 25.256 30.075 1.00 57.75 171 VAL A N 1
ATOM 1365 C CA . VAL A 1 171 ? -18.484 24.830 31.419 1.00 57.75 171 VAL A CA 1
ATOM 1366 C C . VAL A 1 171 ? -18.788 23.353 31.720 1.00 57.75 171 VAL A C 1
ATOM 1368 O O . VAL A 1 171 ? -17.985 22.672 32.349 1.00 57.75 171 VAL A O 1
ATOM 1371 N N . LEU A 1 172 ? -19.908 22.819 31.223 1.00 57.06 172 LEU A N 1
ATOM 1372 C CA . LEU A 1 172 ? -20.267 21.401 31.384 1.00 57.06 172 LEU A CA 1
ATOM 1373 C C . LEU A 1 172 ? -19.392 20.464 30.535 1.00 57.06 172 LEU A C 1
ATOM 1375 O O . LEU A 1 172 ? -19.074 19.361 30.976 1.00 57.06 172 LEU A O 1
ATOM 1379 N N . ALA A 1 173 ? -18.956 20.911 29.353 1.00 58.72 173 ALA A N 1
ATOM 1380 C CA . AL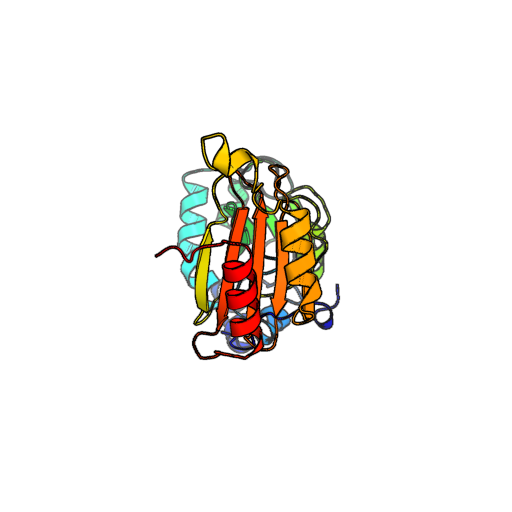A A 1 173 ? -18.023 20.168 28.508 1.00 58.72 173 ALA A CA 1
ATOM 1381 C C . ALA A 1 173 ? -16.591 20.189 29.072 1.00 58.72 173 ALA A C 1
ATOM 1383 O O . ALA A 1 173 ? -15.861 19.213 28.935 1.00 58.72 173 ALA A O 1
ATOM 1384 N N . MET A 1 174 ? -16.214 21.245 29.805 1.00 54.50 174 MET A N 1
ATOM 1385 C CA . MET A 1 174 ? -14.932 21.300 30.521 1.00 54.50 174 MET A CA 1
ATOM 1386 C C . MET A 1 174 ? -14.800 20.229 31.617 1.00 54.50 174 MET A C 1
ATOM 1388 O O . MET A 1 174 ? -13.681 19.831 31.938 1.00 54.50 174 MET A O 1
ATOM 1392 N N . LEU A 1 175 ? -15.916 19.739 32.172 1.00 62.28 175 LEU A N 1
ATOM 1393 C CA . LEU A 1 175 ? -15.924 18.702 33.213 1.00 62.28 175 LEU A CA 1
ATOM 1394 C C . LEU A 1 175 ? -15.781 17.273 32.657 1.00 62.28 175 LEU A C 1
ATOM 1396 O O . LEU A 1 175 ? -15.372 16.377 33.393 1.00 62.28 175 LEU A O 1
ATOM 1400 N N . LYS A 1 176 ? -16.084 17.047 31.372 1.00 67.06 176 LYS A N 1
ATOM 1401 C CA . LYS A 1 176 ? -15.888 15.765 30.676 1.00 67.06 176 LYS A CA 1
ATOM 1402 C C . LYS A 1 176 ? -14.954 15.975 29.492 1.00 67.06 176 LYS A C 1
ATOM 1404 O O . LYS A 1 176 ? -15.402 16.127 28.359 1.00 67.06 176 LYS A O 1
ATOM 1409 N N . ARG A 1 177 ? -13.646 15.995 29.762 1.00 71.69 177 ARG A N 1
ATOM 1410 C CA . ARG A 1 177 ? -12.649 16.033 28.687 1.00 71.69 177 ARG A CA 1
ATOM 1411 C C . ARG A 1 177 ? -12.808 14.786 27.804 1.00 71.69 177 ARG A C 1
ATOM 1413 O O . ARG A 1 177 ? -12.852 13.686 28.361 1.00 71.69 177 ARG A O 1
ATOM 1420 N N . PRO A 1 178 ? -12.900 14.937 26.470 1.00 80.62 178 PRO A N 1
ATOM 1421 C CA . PRO A 1 178 ? -12.887 13.793 25.570 1.00 80.62 178 PRO A CA 1
ATOM 1422 C C . PRO A 1 178 ? -11.592 12.986 25.765 1.00 80.62 178 PRO A C 1
ATOM 1424 O O . PRO A 1 178 ? -10.571 13.556 26.175 1.00 80.62 178 PRO A O 1
ATOM 1427 N N . PRO A 1 179 ? -11.614 11.664 25.519 1.00 86.00 179 PRO A N 1
ATOM 1428 C CA . PRO A 1 179 ? -10.400 10.868 25.589 1.00 86.00 179 PRO A CA 1
ATOM 1429 C C . PRO A 1 179 ? -9.410 11.371 24.533 1.00 86.00 179 PRO A C 1
ATOM 1431 O O . PRO A 1 179 ? -9.759 11.492 23.364 1.00 86.00 179 PRO A O 1
ATOM 1434 N N . GLY A 1 180 ? -8.178 11.671 24.947 1.00 90.56 180 GLY A N 1
ATOM 1435 C CA . GLY A 1 180 ? -7.093 11.979 24.011 1.00 90.56 180 GLY A CA 1
ATOM 1436 C C . GLY A 1 180 ? -6.580 10.723 23.301 1.00 90.56 180 GLY A C 1
ATOM 1437 O O . GLY A 1 180 ? -6.881 9.601 23.730 1.00 90.56 180 GLY A O 1
ATOM 1438 N N . TYR A 1 181 ? -5.751 10.904 22.269 1.00 91.75 181 TYR A N 1
ATOM 1439 C CA . TYR A 1 181 ? -5.199 9.819 21.447 1.00 91.75 181 TYR A CA 1
ATOM 1440 C C . TYR A 1 181 ? -4.639 8.661 22.280 1.00 91.75 181 TYR A C 1
ATOM 1442 O O . TYR A 1 181 ? -5.040 7.513 22.105 1.00 91.75 181 TYR A O 1
ATOM 1450 N N . ALA A 1 182 ? -3.793 8.958 23.273 1.00 92.44 182 ALA A N 1
ATOM 1451 C CA . ALA A 1 182 ? -3.173 7.943 24.126 1.00 92.44 182 ALA A CA 1
ATOM 1452 C C . ALA A 1 182 ? -4.192 7.054 24.869 1.00 92.44 182 ALA A C 1
ATOM 1454 O O . ALA A 1 182 ? -3.957 5.856 25.045 1.00 92.44 182 ALA A O 1
ATOM 1455 N N . ALA A 1 183 ? -5.328 7.617 25.294 1.00 94.19 183 ALA A N 1
ATOM 1456 C CA . ALA A 1 183 ? -6.376 6.870 25.985 1.00 94.19 183 ALA A CA 1
ATOM 1457 C C . ALA A 1 183 ? -7.140 5.952 25.020 1.00 94.19 183 ALA A C 1
ATOM 1459 O O . ALA A 1 183 ? -7.365 4.785 25.342 1.00 94.19 183 ALA A O 1
ATOM 1460 N N . VAL A 1 184 ? -7.480 6.454 23.827 1.00 96.06 184 VAL A N 1
ATOM 1461 C CA . VAL A 1 184 ? -8.153 5.668 22.780 1.00 96.06 184 VAL A CA 1
ATOM 1462 C C . VAL A 1 184 ? -7.233 4.561 22.266 1.00 96.06 184 VAL A C 1
ATOM 1464 O O . VAL A 1 184 ? -7.631 3.398 22.247 1.00 96.06 184 VAL A O 1
ATOM 1467 N N . ARG A 1 185 ? -5.970 4.884 21.960 1.00 96.00 185 ARG A N 1
ATOM 1468 C CA . ARG A 1 185 ? -4.927 3.917 21.587 1.00 96.00 185 ARG A CA 1
ATOM 1469 C C . ARG A 1 185 ? -4.807 2.804 22.625 1.00 96.00 185 ARG A C 1
ATOM 1471 O O . ARG A 1 185 ? -4.837 1.629 22.270 1.00 96.00 185 ARG A O 1
ATOM 1478 N N . LYS A 1 186 ? -4.708 3.155 23.914 1.00 97.25 186 LYS A N 1
ATOM 1479 C CA . LYS A 1 186 ? -4.631 2.168 25.004 1.00 97.25 186 LYS A CA 1
ATOM 1480 C C . LYS A 1 186 ? -5.866 1.267 25.045 1.00 97.25 186 LYS A C 1
ATOM 1482 O O . LYS A 1 186 ? -5.717 0.068 25.262 1.00 97.25 186 LYS A O 1
ATOM 1487 N N . ALA A 1 187 ? -7.059 1.826 24.851 1.00 97.56 187 ALA A N 1
ATOM 1488 C CA . ALA A 1 187 ? -8.295 1.051 24.837 1.00 97.56 187 ALA A CA 1
ATOM 1489 C C . ALA A 1 187 ? -8.335 0.065 23.660 1.00 97.56 187 ALA A C 1
ATOM 1491 O O . ALA A 1 187 ? -8.607 -1.112 23.877 1.00 97.56 187 ALA A O 1
ATOM 1492 N N . LEU A 1 188 ? -7.995 0.513 22.447 1.00 97.56 188 LEU A N 1
ATOM 1493 C CA . LEU A 1 188 ? -7.971 -0.334 21.250 1.00 97.56 188 LEU A CA 1
ATOM 1494 C C . LEU A 1 188 ? -6.928 -1.455 21.349 1.00 97.56 188 LEU A C 1
ATOM 1496 O O . LEU A 1 188 ? -7.241 -2.611 21.070 1.00 97.56 188 LEU A O 1
ATOM 1500 N N . LEU A 1 189 ? -5.713 -1.148 21.815 1.00 97.44 189 LEU A N 1
ATOM 1501 C CA . LEU A 1 189 ? -4.687 -2.164 22.077 1.00 97.44 189 LEU A CA 1
ATOM 1502 C C . LEU A 1 189 ? -5.132 -3.149 23.164 1.00 97.44 189 LEU A C 1
ATOM 1504 O O . LEU A 1 189 ? -4.933 -4.356 23.027 1.00 97.44 189 LEU A O 1
ATOM 1508 N N . GLY A 1 190 ? -5.786 -2.646 24.215 1.00 97.81 190 GLY A N 1
ATOM 1509 C CA . GLY A 1 190 ? -6.303 -3.441 25.328 1.00 97.81 190 GLY A CA 1
ATOM 1510 C C . GLY A 1 190 ? -7.392 -4.445 24.942 1.00 97.81 190 GLY A C 1
ATOM 1511 O O . GLY A 1 190 ? -7.650 -5.364 25.715 1.00 97.81 190 GLY A O 1
ATOM 1512 N N . LEU A 1 191 ? -7.993 -4.321 23.752 1.00 97.31 191 LEU A N 1
ATOM 1513 C CA . LEU A 1 191 ? -8.923 -5.325 23.232 1.00 97.31 191 LEU A CA 1
ATOM 1514 C C . LEU A 1 191 ? -8.238 -6.653 22.896 1.00 97.31 191 LEU A C 1
ATOM 1516 O O . LEU A 1 191 ? -8.917 -7.677 22.867 1.00 97.31 191 LEU A O 1
ATOM 1520 N N . GLY A 1 192 ? -6.930 -6.646 22.611 1.00 97.12 192 GLY A N 1
ATOM 1521 C CA . GLY A 1 192 ? -6.176 -7.860 22.278 1.00 97.12 192 GLY A CA 1
ATOM 1522 C C . GLY A 1 192 ? -6.657 -8.572 21.009 1.00 97.12 192 GLY A C 1
ATOM 1523 O O . GLY A 1 192 ? -6.438 -9.768 20.864 1.00 97.12 192 GLY A O 1
ATOM 1524 N N . VAL A 1 193 ? -7.343 -7.856 20.110 1.00 96.88 193 VAL A N 1
ATOM 1525 C CA . VAL A 1 193 ? -7.891 -8.411 18.856 1.00 96.88 193 VAL A CA 1
ATOM 1526 C C . VAL A 1 193 ? -6.943 -8.285 17.667 1.00 96.88 193 VAL A C 1
ATOM 1528 O O . VAL A 1 193 ? -7.217 -8.831 16.605 1.00 96.88 193 VAL A O 1
ATOM 1531 N N . HIS A 1 194 ? -5.861 -7.525 17.814 1.00 96.75 194 HIS A N 1
ATOM 1532 C CA . HIS A 1 194 ? -4.907 -7.271 16.744 1.00 96.75 194 HIS A CA 1
ATOM 1533 C C . HIS A 1 194 ? -3.899 -8.416 16.621 1.00 96.75 194 HIS A C 1
ATOM 1535 O O . HIS A 1 194 ? -3.467 -8.998 17.614 1.00 96.75 194 HIS A O 1
ATOM 1541 N N . ASN A 1 195 ? -3.500 -8.712 15.390 1.00 96.38 195 ASN A N 1
ATOM 1542 C CA . ASN A 1 195 ? -2.474 -9.699 15.055 1.00 96.38 195 ASN A CA 1
ATOM 1543 C C . ASN A 1 195 ? -1.143 -9.037 14.694 1.00 96.38 195 ASN A C 1
ATOM 1545 O O . ASN A 1 195 ? -0.092 -9.647 14.854 1.00 96.38 195 ASN A O 1
ATOM 1549 N N . SER A 1 196 ? -1.200 -7.799 14.209 1.00 94.88 196 SER A N 1
ATOM 1550 C CA . SER A 1 196 ? -0.044 -6.967 13.901 1.00 94.88 196 SER A CA 1
ATOM 1551 C C . SER A 1 196 ? -0.388 -5.505 14.180 1.00 94.88 196 SER A C 1
ATOM 1553 O O . SER A 1 196 ? -1.564 -5.123 14.165 1.00 94.88 196 SER A O 1
ATOM 1555 N N . VAL A 1 197 ? 0.631 -4.702 14.463 1.00 94.00 197 VAL A N 1
ATOM 1556 C CA . VAL A 1 197 ? 0.512 -3.275 14.760 1.00 94.00 197 VAL A CA 1
ATOM 1557 C C . VAL A 1 197 ? 1.544 -2.538 13.929 1.00 94.00 197 VAL A C 1
ATOM 1559 O O . VAL A 1 197 ? 2.711 -2.920 13.936 1.00 94.00 197 VAL A O 1
ATOM 1562 N N . ASP A 1 198 ? 1.104 -1.483 13.258 1.00 90.56 198 ASP A N 1
ATOM 1563 C CA . ASP A 1 198 ? 1.972 -0.520 12.604 1.00 90.56 198 ASP A CA 1
ATOM 1564 C C . ASP A 1 198 ? 1.851 0.843 13.287 1.00 90.56 198 ASP A C 1
ATOM 1566 O O . ASP A 1 198 ? 0.753 1.367 13.495 1.00 90.56 198 ASP A O 1
ATOM 1570 N N . GLU A 1 199 ? 3.001 1.388 13.665 1.00 85.81 199 GLU A N 1
ATOM 1571 C CA . GLU A 1 199 ? 3.150 2.705 14.282 1.00 85.81 199 GLU A CA 1
ATOM 1572 C C . GLU A 1 199 ? 3.978 3.571 13.340 1.00 85.81 199 GLU A C 1
ATOM 1574 O O . GLU A 1 199 ? 5.132 3.910 13.599 1.00 85.81 199 GLU A O 1
ATOM 1579 N N . SER A 1 200 ? 3.395 3.864 12.184 1.00 72.69 200 SER A N 1
ATOM 1580 C CA . SER A 1 200 ? 3.942 4.822 11.239 1.00 72.69 200 SER A CA 1
ATOM 1581 C C . SER A 1 200 ? 3.528 6.234 11.647 1.00 72.69 200 SER A C 1
ATOM 1583 O O . SER A 1 200 ? 2.346 6.493 11.877 1.00 72.69 200 SER A O 1
ATOM 1585 N N . HIS A 1 201 ? 4.480 7.161 11.680 1.00 63.56 201 HIS A N 1
ATOM 1586 C CA . HIS A 1 201 ? 4.184 8.586 11.767 1.00 63.56 201 HIS A CA 1
ATOM 1587 C C . HIS A 1 201 ? 4.018 9.130 10.342 1.00 63.56 201 HIS A C 1
ATOM 1589 O O . HIS A 1 201 ? 5.014 9.147 9.616 1.00 63.56 201 HIS A O 1
ATOM 1595 N N . PRO A 1 202 ? 2.811 9.533 9.898 1.00 64.56 202 PRO A N 1
ATOM 1596 C CA . PRO A 1 202 ? 2.682 10.338 8.687 1.00 64.56 202 PRO A CA 1
ATOM 1597 C C . PRO A 1 202 ? 3.589 11.575 8.766 1.00 64.56 202 PRO A C 1
ATOM 1599 O O . PRO A 1 202 ? 3.875 12.088 9.851 1.00 64.56 202 PRO A O 1
ATOM 1602 N N . GLU A 1 203 ? 4.047 12.039 7.604 1.00 56.06 203 GLU A N 1
ATOM 1603 C CA . GLU A 1 203 ? 5.079 13.080 7.461 1.00 56.06 203 GLU A CA 1
ATOM 1604 C C . GLU A 1 203 ? 4.723 14.404 8.162 1.00 56.06 203 GLU A C 1
ATOM 1606 O O . GLU A 1 203 ? 5.616 15.135 8.587 1.00 56.06 203 GLU A O 1
ATOM 1611 N N . ASP A 1 204 ? 3.432 14.657 8.391 1.00 60.12 204 ASP A N 1
ATOM 1612 C CA . ASP A 1 204 ? 2.914 15.855 9.063 1.00 60.12 204 ASP A CA 1
ATOM 1613 C C . ASP A 1 204 ? 3.014 15.813 10.604 1.00 60.12 204 ASP A C 1
ATOM 1615 O O . ASP A 1 204 ? 2.573 16.735 11.293 1.00 60.12 204 ASP A O 1
ATOM 1619 N N . GLY A 1 205 ? 3.593 14.752 11.179 1.00 60.97 205 GLY A N 1
ATOM 1620 C CA . GLY A 1 205 ? 3.758 14.600 12.629 1.00 60.97 205 GLY A CA 1
ATOM 1621 C C . GLY A 1 205 ? 2.482 14.191 13.371 1.00 60.97 205 GLY A C 1
ATOM 1622 O O . GLY A 1 205 ? 2.481 14.143 14.604 1.00 60.97 205 GLY A O 1
ATOM 1623 N N . GLU A 1 206 ? 1.410 13.870 12.644 1.00 77.25 206 GLU A N 1
ATOM 1624 C CA . GLU A 1 206 ? 0.186 13.307 13.212 1.00 77.25 206 GLU A CA 1
ATOM 1625 C C . GLU A 1 206 ? 0.471 11.925 13.815 1.00 77.25 206 GLU A C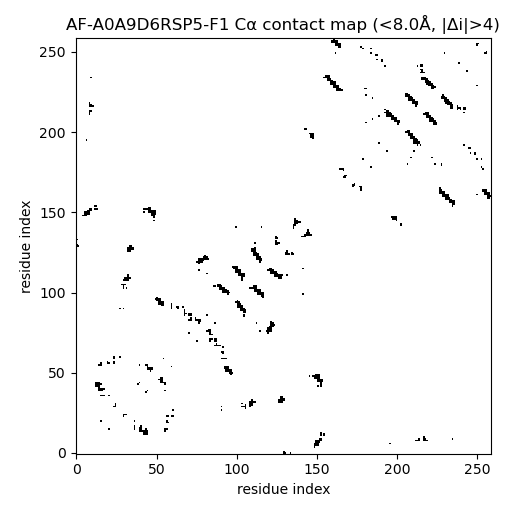 1
ATOM 1627 O O . GLU A 1 206 ? 1.183 11.093 13.245 1.00 77.25 206 GLU A O 1
ATOM 1632 N N . ALA A 1 207 ? -0.069 11.654 15.003 1.00 77.19 207 ALA A N 1
ATOM 1633 C CA . ALA A 1 207 ? 0.051 10.329 15.591 1.00 77.19 207 ALA A CA 1
ATOM 1634 C C . ALA A 1 207 ? -0.928 9.381 14.887 1.00 77.19 207 ALA A C 1
ATOM 1636 O O . ALA A 1 207 ? -2.140 9.608 14.887 1.00 77.19 207 ALA A O 1
ATOM 1637 N N . CYS A 1 208 ? -0.400 8.303 14.311 1.00 89.56 208 CYS A N 1
ATOM 1638 C CA . CYS A 1 208 ? -1.191 7.258 13.683 1.00 89.56 208 CYS A CA 1
ATOM 1639 C C . CYS A 1 208 ? -0.811 5.892 14.263 1.00 89.56 208 CYS A C 1
ATOM 1641 O O . CYS A 1 208 ? 0.362 5.597 14.495 1.00 89.56 208 CYS A O 1
ATOM 1643 N N . ILE A 1 209 ? -1.814 5.060 14.526 1.00 93.69 209 ILE A N 1
ATOM 1644 C CA . ILE A 1 209 ? -1.626 3.637 14.809 1.00 93.69 209 ILE A CA 1
ATOM 1645 C C . ILE A 1 209 ? -2.591 2.845 13.947 1.00 93.69 209 ILE A C 1
ATOM 1647 O O . ILE A 1 209 ? -3.787 3.143 13.905 1.00 93.69 209 ILE A O 1
ATOM 1651 N N . GLN A 1 210 ? -2.080 1.803 13.305 1.00 95.19 210 GLN A N 1
ATOM 1652 C CA . GLN A 1 210 ? -2.870 0.867 12.530 1.00 95.19 210 GLN A CA 1
ATOM 1653 C C . GLN A 1 210 ? -2.774 -0.526 13.146 1.00 95.19 210 GLN A C 1
ATOM 1655 O O . GLN A 1 210 ? -1.709 -1.124 13.261 1.00 95.19 210 GLN A O 1
ATOM 1660 N N . LEU A 1 211 ? -3.920 -1.050 13.567 1.00 96.88 211 LEU A N 1
ATOM 1661 C CA . LEU A 1 211 ? -4.062 -2.384 14.129 1.00 96.88 211 LEU A CA 1
ATOM 1662 C C . LEU A 1 211 ? -4.613 -3.305 13.053 1.00 96.88 211 LEU A C 1
ATOM 1664 O O . LEU A 1 211 ? -5.739 -3.102 12.604 1.00 96.88 211 LEU A O 1
ATOM 1668 N N . PHE A 1 212 ? -3.874 -4.333 12.662 1.00 96.81 212 PHE A N 1
ATOM 1669 C CA . PHE A 1 212 ? -4.380 -5.333 11.731 1.00 96.81 212 PHE A CA 1
ATOM 1670 C C . PHE A 1 212 ? -5.090 -6.453 12.481 1.00 96.81 212 PHE A C 1
ATOM 1672 O O . PHE A 1 212 ? -4.550 -7.002 13.442 1.00 96.81 212 PHE A O 1
ATOM 1679 N N . VAL A 1 213 ? -6.293 -6.806 12.036 1.00 97.12 213 VAL A N 1
ATOM 1680 C CA . VAL A 1 213 ? -7.164 -7.777 12.704 1.00 97.12 213 VAL A CA 1
ATOM 1681 C C . VAL A 1 213 ? -7.551 -8.869 11.719 1.00 97.12 213 VAL A C 1
ATOM 1683 O O . VAL A 1 213 ? -8.289 -8.643 10.758 1.00 97.12 213 VAL A O 1
ATOM 1686 N N . ARG A 1 214 ? -7.069 -10.082 11.983 1.00 96.19 214 ARG A N 1
ATOM 1687 C CA . ARG A 1 214 ? -7.280 -11.248 11.127 1.00 96.19 214 ARG A CA 1
ATOM 1688 C C . ARG A 1 214 ? -8.726 -11.728 11.139 1.00 96.19 214 ARG A C 1
ATOM 1690 O O . ARG A 1 214 ? -9.222 -12.154 10.107 1.00 96.19 214 ARG A O 1
ATOM 1697 N N . GLU A 1 215 ? -9.418 -11.619 12.276 1.00 96.38 215 GLU A N 1
ATOM 1698 C CA . GLU A 1 215 ? -10.806 -12.088 12.424 1.00 96.38 215 GLU A CA 1
ATOM 1699 C C . GLU A 1 215 ? -11.790 -11.429 11.444 1.00 96.38 215 GLU A C 1
ATOM 1701 O O . GLU A 1 215 ? -12.791 -12.046 11.089 1.00 96.38 215 GLU A O 1
ATOM 1706 N N . PHE A 1 216 ? -11.538 -10.186 11.018 1.00 96.31 216 PHE A N 1
ATOM 1707 C CA . PHE A 1 216 ? -12.334 -9.518 9.980 1.00 96.31 216 PHE A CA 1
ATOM 1708 C C . PHE A 1 216 ? -11.532 -9.139 8.729 1.00 96.31 216 PHE A C 1
ATOM 1710 O O . PHE A 1 216 ? -12.023 -8.378 7.891 1.00 96.31 216 PHE A O 1
ATOM 1717 N N . GLU A 1 217 ? -10.320 -9.691 8.599 1.00 96.38 217 GLU A N 1
ATOM 1718 C CA . GLU A 1 217 ? -9.419 -9.487 7.459 1.00 96.38 217 GLU A CA 1
ATOM 1719 C C . GLU A 1 217 ? -9.288 -8.004 7.089 1.00 96.38 217 GLU A C 1
ATOM 1721 O O . GLU A 1 217 ? -9.630 -7.575 5.983 1.00 96.38 217 GLU A O 1
ATOM 1726 N N . GLY A 1 218 ? -8.877 -7.197 8.066 1.00 95.88 218 GLY A N 1
ATOM 1727 C CA . GLY A 1 218 ? -8.773 -5.761 7.875 1.00 95.88 218 GLY A CA 1
ATOM 1728 C C . GLY A 1 218 ? -7.983 -5.040 8.952 1.00 95.88 218 GLY A C 1
ATOM 1729 O O . GLY A 1 218 ? -7.076 -5.607 9.564 1.00 95.88 218 GLY A O 1
ATOM 1730 N N . SER A 1 219 ? -8.302 -3.766 9.159 1.00 96.56 219 SER A N 1
ATOM 1731 C CA . SER A 1 219 ? -7.550 -2.885 10.043 1.00 96.56 219 SER A CA 1
ATOM 1732 C C . SER A 1 219 ? -8.424 -1.902 10.821 1.00 96.56 219 SER A C 1
ATOM 1734 O O . SER A 1 219 ? -9.548 -1.576 10.435 1.00 96.56 219 SER A O 1
ATOM 1736 N N . VAL A 1 220 ? -7.879 -1.422 11.935 1.00 97.50 220 VAL A N 1
ATOM 1737 C CA . VAL A 1 220 ? -8.366 -0.269 12.693 1.00 97.50 220 VAL A CA 1
ATOM 1738 C C . VAL A 1 220 ? -7.255 0.768 12.703 1.00 97.50 220 VAL A C 1
ATOM 1740 O O . VAL A 1 220 ? -6.223 0.542 13.330 1.00 97.50 220 VAL A O 1
ATOM 1743 N N . THR A 1 221 ? -7.463 1.894 12.034 1.00 95.62 221 THR A N 1
ATOM 1744 C CA . THR A 1 221 ? -6.516 3.010 12.006 1.00 95.62 221 THR A CA 1
ATOM 1745 C C . THR A 1 221 ? -7.044 4.135 12.880 1.00 95.62 221 THR A C 1
ATOM 1747 O O . THR A 1 221 ? -8.159 4.601 12.663 1.00 95.62 221 THR A O 1
ATOM 1750 N N . LEU A 1 222 ? -6.269 4.569 13.869 1.00 96.00 222 LEU A N 1
ATOM 1751 C CA . LEU A 1 222 ? -6.560 5.746 14.685 1.00 96.00 222 LEU A CA 1
ATOM 1752 C C . LEU A 1 222 ? -5.599 6.863 14.284 1.00 96.00 222 LEU A C 1
ATOM 1754 O O . LEU A 1 222 ? -4.391 6.658 14.327 1.00 96.00 222 LEU A O 1
ATOM 1758 N N . ILE A 1 223 ? -6.150 8.024 13.943 1.00 92.56 223 ILE A N 1
ATOM 1759 C CA . ILE A 1 223 ? -5.423 9.200 13.459 1.00 92.56 223 ILE A CA 1
ATOM 1760 C C . ILE A 1 223 ? -5.711 10.370 14.405 1.00 92.56 223 ILE A C 1
ATOM 1762 O O . ILE A 1 223 ? -6.871 10.608 14.763 1.00 92.56 223 ILE A O 1
ATOM 1766 N N . GLU A 1 224 ? -4.666 11.085 14.816 1.00 89.69 224 GLU A N 1
ATOM 1767 C CA . GLU A 1 224 ? -4.747 12.354 15.543 1.00 89.69 224 GLU A CA 1
ATOM 1768 C C . GLU A 1 224 ? -4.406 13.524 14.615 1.00 89.69 224 GLU A C 1
ATOM 1770 O O . GLU A 1 224 ? -3.235 13.831 14.413 1.00 89.69 224 GLU A O 1
ATOM 1775 N N . ALA A 1 225 ? -5.449 14.167 14.084 1.00 84.00 225 ALA A N 1
ATOM 1776 C CA . ALA A 1 225 ? -5.366 15.369 13.253 1.00 84.00 225 ALA A CA 1
ATOM 1777 C C . ALA A 1 225 ? -5.955 16.582 14.011 1.00 84.00 225 ALA A C 1
ATOM 1779 O O . ALA A 1 225 ? -5.721 16.765 15.208 1.00 84.00 225 ALA A O 1
ATOM 1780 N N . ASP A 1 226 ? -6.807 17.383 13.360 1.00 83.81 226 ASP A N 1
ATOM 1781 C CA . ASP A 1 226 ? -7.650 18.404 14.007 1.00 83.81 226 ASP A CA 1
ATOM 1782 C C . ASP A 1 226 ? -8.634 17.809 15.038 1.00 83.81 226 ASP A C 1
ATOM 1784 O O . ASP A 1 226 ? -9.070 18.479 15.980 1.00 83.81 226 ASP A O 1
ATOM 1788 N N . ARG A 1 227 ? -8.963 16.526 14.865 1.00 88.25 227 ARG A N 1
ATOM 1789 C CA . ARG A 1 227 ? -9.737 15.678 15.773 1.00 88.25 227 ARG A CA 1
ATOM 1790 C C . ARG A 1 227 ? -9.270 14.229 15.668 1.00 88.25 227 ARG A C 1
ATOM 1792 O O . ARG A 1 227 ? -8.590 13.843 14.722 1.00 88.25 227 ARG A O 1
ATOM 1799 N N . LEU A 1 228 ? -9.686 13.406 16.631 1.00 93.25 228 LEU A N 1
ATOM 1800 C CA . LEU A 1 228 ? -9.467 11.965 16.544 1.00 93.25 228 LEU A CA 1
ATOM 1801 C C . LEU A 1 228 ? -10.397 11.352 15.502 1.00 93.25 228 LEU A C 1
ATOM 1803 O O . LEU A 1 228 ? -11.607 11.580 15.535 1.00 93.25 228 LEU A O 1
ATOM 1807 N N . ILE A 1 229 ? -9.841 10.533 14.619 1.00 94.56 229 ILE A N 1
ATOM 1808 C CA . ILE A 1 229 ? -10.589 9.775 13.617 1.00 94.56 229 ILE A CA 1
ATOM 1809 C C . ILE A 1 229 ? -10.189 8.312 13.758 1.00 94.56 229 ILE A C 1
ATOM 1811 O O . ILE A 1 229 ? -9.004 7.995 13.816 1.00 94.56 229 ILE A O 1
ATOM 1815 N N . ALA A 1 230 ? -11.172 7.418 13.804 1.00 96.81 230 ALA A N 1
ATOM 1816 C CA . ALA A 1 230 ? -10.943 5.986 13.700 1.00 96.81 230 ALA A CA 1
ATOM 1817 C C . ALA A 1 230 ? -11.537 5.462 12.387 1.00 96.81 230 ALA A C 1
ATOM 1819 O O . ALA A 1 230 ? -12.724 5.625 12.113 1.00 96.81 230 ALA A O 1
ATOM 1820 N N . LEU A 1 231 ? -10.710 4.830 11.563 1.00 96.69 231 LEU A N 1
ATOM 1821 C CA . LEU A 1 231 ? -11.119 4.149 10.342 1.00 96.69 231 LEU A CA 1
ATOM 1822 C C . LEU A 1 231 ? -11.089 2.647 10.607 1.00 96.69 231 LEU A C 1
ATOM 1824 O O . LEU A 1 231 ? -10.041 2.093 10.925 1.00 96.69 231 LEU A O 1
ATOM 1828 N N . VAL A 1 232 ? -12.232 1.982 10.479 1.00 97.12 232 VAL A N 1
ATOM 1829 C CA . VAL A 1 232 ? -12.327 0.524 10.581 1.00 97.12 232 VAL A CA 1
ATOM 1830 C C . VAL A 1 232 ? -12.577 -0.028 9.188 1.00 97.12 232 VAL A C 1
ATOM 1832 O O . VAL A 1 232 ? -13.636 0.195 8.602 1.00 97.12 232 VAL A O 1
ATOM 1835 N N . CYS A 1 233 ? -11.594 -0.734 8.646 1.00 96.25 233 CYS A N 1
ATOM 1836 C CA . CYS A 1 233 ? -11.676 -1.392 7.352 1.00 96.25 233 CYS A CA 1
ATOM 1837 C C . CYS A 1 233 ? -11.784 -2.901 7.568 1.00 96.25 233 CYS A C 1
ATOM 1839 O O . CYS A 1 233 ? -11.041 -3.461 8.368 1.00 96.25 233 CYS A O 1
ATOM 1841 N N . ARG A 1 234 ? -12.667 -3.577 6.839 1.00 96.12 234 ARG A N 1
ATOM 1842 C CA . ARG A 1 234 ? -12.850 -5.036 6.911 1.00 96.12 234 ARG A CA 1
ATOM 1843 C C . ARG A 1 234 ? -13.169 -5.610 5.542 1.00 96.12 234 ARG A C 1
ATOM 1845 O O . ARG A 1 234 ? -13.544 -4.857 4.641 1.0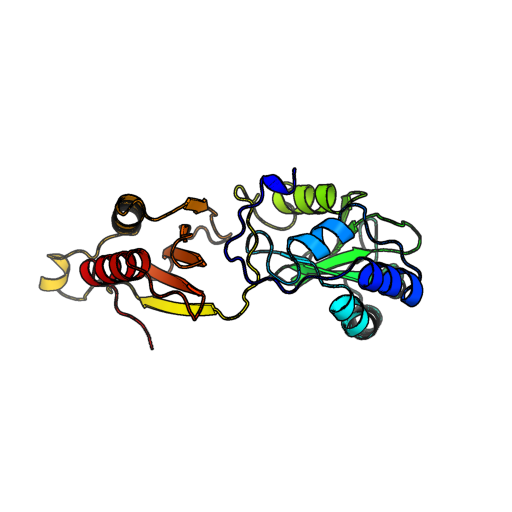0 96.12 234 ARG A O 1
ATOM 1852 N N . SER A 1 235 ? -13.053 -6.922 5.396 1.00 95.44 235 SER A N 1
ATOM 1853 C CA . SER A 1 235 ? -13.621 -7.608 4.233 1.00 95.44 235 SER A CA 1
ATOM 1854 C C . SER A 1 235 ? -15.155 -7.602 4.310 1.00 95.44 235 SER A C 1
ATOM 1856 O O . SER A 1 235 ? -15.737 -7.683 5.400 1.00 95.44 235 SER A O 1
ATOM 1858 N N . GLU A 1 236 ? -15.820 -7.441 3.166 1.00 93.44 236 GLU A N 1
ATOM 1859 C CA . GLU A 1 236 ? -17.270 -7.222 3.064 1.00 93.44 236 GLU A CA 1
ATOM 1860 C C . GLU A 1 236 ? -18.093 -8.327 3.740 1.00 93.44 236 GLU A C 1
ATOM 1862 O O . GLU A 1 236 ? -19.026 -8.036 4.495 1.00 93.44 236 GLU A O 1
ATOM 1867 N N . ASP A 1 237 ? -17.677 -9.578 3.565 1.00 92.38 237 ASP A N 1
ATOM 1868 C CA . ASP A 1 237 ? -18.310 -10.792 4.081 1.00 92.38 237 ASP A CA 1
ATOM 1869 C C . ASP A 1 237 ? -17.895 -11.155 5.519 1.00 92.38 237 ASP A C 1
ATOM 1871 O O . ASP A 1 237 ? -18.351 -12.161 6.065 1.00 92.38 237 ASP A O 1
ATOM 1875 N N . LYS A 1 238 ? -17.050 -10.342 6.167 1.00 89.88 238 LYS A N 1
ATOM 1876 C CA . LYS A 1 238 ? -16.504 -10.632 7.500 1.00 89.88 238 LYS A CA 1
ATOM 1877 C C . LYS A 1 238 ? -17.067 -9.703 8.572 1.00 89.88 238 LYS A C 1
ATOM 1879 O O . LYS A 1 238 ? -16.454 -8.705 8.945 1.00 89.88 238 LYS A O 1
ATOM 1884 N N . LEU A 1 239 ? -18.227 -10.067 9.114 1.00 91.19 239 LEU A N 1
ATOM 1885 C CA . LEU A 1 239 ? -18.717 -9.544 10.392 1.00 91.19 239 LEU A CA 1
ATOM 1886 C C . LEU A 1 239 ? -18.299 -10.506 11.504 1.00 91.19 239 LEU A C 1
ATOM 1888 O O . LEU A 1 239 ? -18.683 -11.674 11.492 1.00 91.19 239 LEU A O 1
ATOM 1892 N N . SER A 1 240 ? -17.484 -10.029 12.443 1.00 94.81 240 SER A N 1
ATOM 1893 C CA . SER A 1 240 ? -16.913 -10.858 13.506 1.00 94.81 240 SER A CA 1
ATOM 1894 C C . SER A 1 240 ? -17.112 -10.237 14.891 1.00 94.81 240 SER A C 1
ATOM 1896 O O . SER A 1 240 ? -17.256 -9.016 15.007 1.00 94.81 240 SER A O 1
ATOM 1898 N N . PRO A 1 241 ? -17.043 -11.039 15.971 1.00 97.06 241 PRO A N 1
ATOM 1899 C CA . PRO A 1 241 ? -17.061 -10.512 17.334 1.00 97.06 241 PRO A CA 1
ATOM 1900 C C . PRO A 1 241 ? -15.945 -9.490 17.595 1.00 97.06 241 PRO A C 1
ATOM 1902 O O . PRO A 1 241 ? -16.142 -8.534 18.344 1.00 97.06 241 PRO A O 1
ATOM 1905 N N . ALA A 1 242 ? -14.770 -9.640 16.968 1.00 97.38 242 ALA A N 1
ATOM 1906 C CA . ALA A 1 242 ? -13.720 -8.627 17.040 1.00 97.38 242 ALA A CA 1
ATOM 1907 C C . ALA A 1 242 ? -14.166 -7.273 16.476 1.00 97.38 242 ALA A C 1
ATOM 1909 O O . ALA A 1 242 ? -13.910 -6.253 17.116 1.00 97.38 242 ALA A O 1
ATOM 1910 N N . PHE A 1 243 ? -14.858 -7.259 15.333 1.00 97.44 243 PHE A N 1
ATOM 1911 C CA . PHE A 1 243 ? -15.398 -6.029 14.756 1.00 97.44 243 PHE A CA 1
ATOM 1912 C C . PHE A 1 243 ? -16.406 -5.366 15.705 1.00 97.44 243 PHE A C 1
ATOM 1914 O O . PHE A 1 243 ? -16.269 -4.185 16.019 1.00 97.44 243 PHE A O 1
ATOM 1921 N N . GLU A 1 244 ? -17.357 -6.131 16.245 1.00 97.44 244 GLU A N 1
ATOM 1922 C CA . GLU A 1 244 ? -18.352 -5.611 17.194 1.00 97.44 244 GLU A CA 1
ATOM 1923 C C . GLU A 1 244 ? -17.704 -5.029 18.457 1.00 97.44 244 GLU A C 1
ATOM 1925 O O . GLU A 1 244 ? -18.091 -3.952 18.913 1.00 97.44 244 GLU A O 1
ATOM 1930 N N . ARG A 1 245 ? -16.668 -5.687 18.999 1.00 98.00 245 ARG A N 1
ATOM 1931 C CA . ARG A 1 245 ? -15.901 -5.170 20.146 1.00 98.00 245 ARG A CA 1
ATOM 1932 C C . ARG A 1 245 ? -15.195 -3.856 19.825 1.00 98.00 245 ARG A C 1
ATOM 1934 O O . ARG A 1 245 ? -15.209 -2.954 20.663 1.00 98.00 245 ARG A O 1
ATOM 1941 N N . VAL A 1 246 ? -14.593 -3.734 18.640 1.00 98.19 246 VAL A N 1
ATOM 1942 C CA . VAL A 1 246 ? -13.958 -2.486 18.187 1.00 98.19 246 VAL A CA 1
ATOM 1943 C C . VAL A 1 246 ? -14.997 -1.371 18.104 1.00 98.19 246 VAL A C 1
ATOM 1945 O O . VAL A 1 246 ? -14.814 -0.330 18.734 1.00 98.19 246 VAL A O 1
ATOM 1948 N N . VAL A 1 247 ? -16.111 -1.605 17.406 1.00 98.00 247 VAL A N 1
ATOM 1949 C CA . VAL A 1 247 ? -17.191 -0.618 17.257 1.00 98.00 247 VAL A CA 1
ATOM 1950 C C . VAL A 1 247 ? -17.756 -0.223 18.622 1.00 98.00 247 VAL A C 1
ATOM 1952 O O . VAL A 1 247 ? -17.812 0.962 18.941 1.00 98.00 247 VAL A O 1
ATOM 1955 N N . SER A 1 248 ? -18.078 -1.197 19.478 1.00 97.88 248 SER A N 1
ATOM 1956 C CA . SER A 1 248 ? -18.586 -0.943 20.830 1.00 97.88 248 SER A CA 1
ATOM 1957 C C . SER A 1 248 ? -17.601 -0.141 21.682 1.00 97.88 248 SER A C 1
ATOM 1959 O O . SER A 1 248 ? -18.028 0.685 22.489 1.00 97.88 248 SER A O 1
ATOM 1961 N N . THR A 1 249 ? -16.295 -0.368 21.523 1.00 98.00 249 THR A N 1
ATOM 1962 C CA . THR A 1 249 ? -15.256 0.372 22.252 1.00 98.00 249 THR A CA 1
ATOM 1963 C C . THR A 1 249 ? -15.172 1.812 21.770 1.00 98.00 249 THR A C 1
ATOM 1965 O O . THR A 1 249 ? -15.178 2.728 22.591 1.00 98.00 249 THR A O 1
ATOM 1968 N N . LEU A 1 250 ? -15.166 2.032 20.453 1.00 97.44 250 LEU A N 1
ATOM 1969 C CA . LEU A 1 250 ? -15.172 3.372 19.863 1.00 97.44 250 LEU A CA 1
ATOM 1970 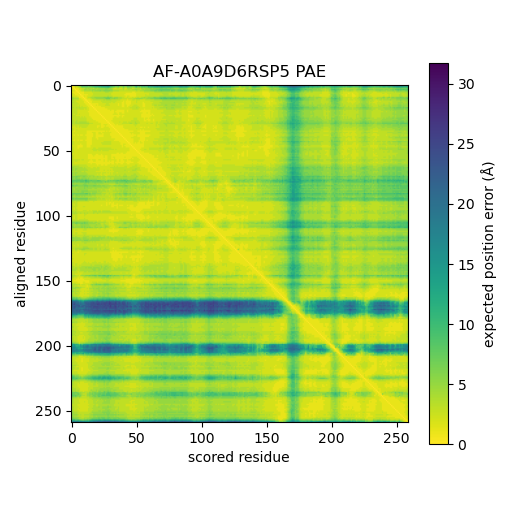C C . LEU A 1 250 ? -16.426 4.153 20.285 1.00 97.44 250 LEU A C 1
ATOM 1972 O O . LEU A 1 250 ? -16.312 5.271 20.792 1.00 97.44 250 LEU A O 1
ATOM 1976 N N . THR A 1 251 ? -17.613 3.551 20.180 1.00 96.44 251 THR A N 1
ATOM 1977 C CA . THR A 1 251 ? -18.870 4.172 20.625 1.00 96.44 251 THR A CA 1
ATOM 1978 C C . THR A 1 251 ? -18.866 4.461 22.127 1.00 96.44 251 THR A C 1
ATOM 1980 O O . THR A 1 251 ? -19.277 5.544 22.543 1.00 96.44 251 THR A O 1
ATOM 1983 N N . GLY A 1 252 ? -18.345 3.546 22.953 1.00 95.00 252 GLY A N 1
ATOM 1984 C CA . GLY A 1 252 ? -18.188 3.755 24.397 1.00 95.00 252 GLY A CA 1
ATOM 1985 C C . GLY A 1 252 ? -17.238 4.906 24.754 1.00 95.00 252 GLY A C 1
ATOM 1986 O O . GLY A 1 252 ? -17.424 5.565 25.776 1.00 95.00 252 GLY A O 1
ATOM 1987 N N . LEU A 1 253 ? -16.264 5.195 23.886 1.00 94.31 253 LEU A N 1
ATOM 1988 C CA . LEU A 1 253 ? -15.351 6.340 23.983 1.00 94.31 253 LEU A CA 1
ATOM 1989 C C . LEU A 1 253 ? -15.930 7.633 23.383 1.00 94.31 253 LEU A C 1
ATOM 1991 O O . LEU A 1 253 ? -15.263 8.667 23.391 1.00 94.31 253 LEU A O 1
ATOM 1995 N N . GLY A 1 254 ? -17.173 7.599 22.895 1.00 93.56 254 GLY A N 1
ATOM 1996 C CA . GLY A 1 254 ? -17.880 8.758 22.359 1.00 93.56 254 GLY A CA 1
ATOM 1997 C C . GLY A 1 254 ? -17.652 9.020 20.872 1.00 93.56 254 GLY A C 1
ATOM 1998 O O . GLY A 1 254 ? -18.081 10.069 20.391 1.00 93.56 254 GLY A O 1
ATOM 1999 N N . PHE A 1 255 ? -17.014 8.100 20.143 1.00 95.25 255 PHE A N 1
ATOM 2000 C CA . PHE A 1 255 ? -16.932 8.192 18.688 1.00 95.25 255 PHE A CA 1
ATOM 2001 C C . PHE A 1 255 ? -18.304 7.950 18.056 1.00 95.25 255 PHE A C 1
ATOM 2003 O O . PHE A 1 255 ? -19.093 7.125 18.531 1.00 95.25 255 PHE A O 1
ATOM 2010 N N . ARG A 1 256 ? -18.571 8.640 16.949 1.00 95.38 256 ARG A N 1
ATOM 2011 C CA . ARG A 1 256 ? -19.790 8.477 16.153 1.00 95.38 256 ARG A CA 1
ATOM 2012 C C . ARG A 1 256 ? -19.422 8.015 14.761 1.00 95.38 256 ARG A C 1
ATOM 2014 O O . ARG A 1 256 ? -18.497 8.558 14.167 1.00 95.38 256 ARG A O 1
ATOM 2021 N N . GLN A 1 257 ? -20.142 7.022 14.256 1.00 95.38 257 GLN A N 1
ATOM 2022 C CA . GLN A 1 257 ? -19.977 6.620 12.870 1.00 95.38 257 GLN A CA 1
ATOM 2023 C C . GLN A 1 257 ? -20.428 7.780 11.973 1.00 95.38 257 GLN A C 1
ATOM 2025 O O . GLN A 1 257 ? -21.511 8.324 12.182 1.00 95.38 257 GLN A O 1
ATOM 2030 N N . ALA A 1 258 ? -19.562 8.187 11.052 1.00 91.56 258 ALA A N 1
ATOM 2031 C CA . ALA A 1 258 ? -19.903 9.122 9.993 1.00 91.56 258 ALA A CA 1
ATOM 2032 C C . ALA A 1 258 ? -20.611 8.360 8.866 1.00 91.56 258 ALA A C 1
ATOM 2034 O O . ALA A 1 258 ? -20.279 7.195 8.613 1.00 91.56 258 ALA A O 1
ATOM 2035 N N . ASP A 1 259 ? -21.583 9.023 8.243 1.00 74.50 259 ASP A N 1
ATOM 2036 C CA . ASP A 1 259 ? -22.277 8.528 7.051 1.00 74.50 259 ASP A CA 1
ATOM 2037 C C . ASP A 1 259 ? -21.358 8.528 5.817 1.00 74.50 259 ASP A C 1
ATOM 2039 O O . ASP A 1 259 ? -20.499 9.439 5.707 1.00 74.50 259 ASP A O 1
#

Mean predicted aligned error: 4.91 Å

Sequence (259 aa):
MAWDSIYVVNDRLATASTEEVKELEDRLHVRVPAGYSEFAHRFGEGVFCGFLRIYMPRKILDEHGGFRRKWREDPFWNEGPLIAEDLARAVILGDSLQGDQLVLHSSRPGTVFVLPHNSETSWEAGDDLEQALNWICSSGELVAPISSRYFESNLDRVRHRFDGPEAGKGVLAMLKRPPGYAAVRKALLGLGVHNSVDESHPEDGEACIQLFVREFEGSVTLIEADRLIALVCRSEDKLSPAFERVVSTLTGLGFRQAD

Foldseek 3Di:
DDPVQAAELFDDADADAPVLQVVLCVVLVAAAAPCPNVCRHPHNFFDKLLWKTFHHSVVQVVCFVVQLVVLVVPWQADAEPDGSVQSNQWGWGIATPVGKTWIGHRVLGNWIKIRAPPDSHIDTQDSHPVSNVCSVQDVPPRHRRFDHTYTYNPPQKDKWKWFFDDQDPDDVSVVPPQDDPVRLVCLLVVLVQAPDKGFDQGPVRWTWIWGRGPQFSWIWIWTHDVGIMIMTMGHNPRDGPSVVSNVVSRVVSVIDTDD

Radius of gyration: 21.1 Å; Cα contacts (8 Å, |Δi|>4): 517; chains: 1; bounding box: 43×43×59 Å

Solvent-accessible surface area (backbone atoms only — not comparable to full-atom values): 13866 Å² total; per-residue (Å²): 120,65,77,87,69,45,45,69,39,44,88,63,56,60,56,47,55,71,66,49,47,49,51,41,27,67,75,66,66,40,53,73,28,52,58,44,65,55,46,28,47,74,53,23,35,37,31,42,58,87,42,34,31,57,51,42,48,68,54,30,66,68,44,38,68,54,54,34,49,50,40,68,76,58,66,67,33,76,32,64,88,50,35,32,81,51,42,69,61,39,42,60,46,28,33,35,82,86,56,25,36,31,32,33,37,61,94,46,64,18,32,34,32,38,41,47,69,91,47,42,51,25,43,79,37,27,68,23,42,51,46,23,53,49,37,57,35,58,67,48,82,86,41,78,60,55,87,59,53,34,38,40,38,75,61,65,61,42,78,44,44,26,42,42,52,73,83,55,87,54,78,74,33,68,75,57,71,59,75,50,68,72,55,53,53,49,53,60,59,69,64,68,61,57,78,47,74,36,75,54,67,54,94,87,70,36,55,35,40,37,34,32,23,68,80,28,29,21,35,41,34,41,38,42,68,101,53,47,35,38,40,40,37,23,31,67,92,39,85,32,74,64,54,53,52,51,52,52,50,42,44,73,64,49,29,40,76,56,133

Secondary structure (DSSP, 8-state):
--GGGSEES-S------HHHHHHHHHHHT--PPBTHHHHHHHT-SSEETTTEEEPPHHHHHHHHHHHHHHHHHS----BSS--HHHHTTEEEEEEETTS-EEEEETTEEEEEEEE-TT-SB-EEEESBHHHHHHHHHHSSSSSSPP---EEE--TTEEEEEEEPPP--SSHHHHTSPPPPHHHHHHHHHHT---SEEE----TT--EEEEEEEGGGTEEEEEEESSSEEEEEEEETT---HHHHHHHHHHHHTT-EE--

pLDDT: mean 92.11, std 9.23, range [53.19, 98.5]